Protein 7PTZ (pdb70)

Solvent-accessible surface area: 9407 Å² total; per-residue (Å²): 62,3,28,3,38,1,0,11,17,86,36,93,32,66,28,60,0,74,81,76,10,2,7,10,14,106,68,23,81,33,8,34,60,18,110,10,109,47,1,3,0,9,76,61,45,75,118,5,108,124,42,6,78,4,62,23,42,20,48,0,0,1,1,2,12,42,103,89,56,44,44,82,2,1,36,73,55,15,55,0,2,0,4,0,0,0,0,53,24,109,29,60,0,101,46,93,27,1,8,6,4,23,51,22,18,56,23,96,145,78,81,28,15,0,0,35,72,0,46,111,5,74,0,1,0,2,1,41,0,0,52,0,46,74,29,83,14,0,0,0,0,1,0,4,0,1,23,50,0,52,26,16,70,76,141,56,80,135,66,0,5,11,0,3,3,6,0,1,14,0,28,1,82,72,21,111,52,70,35,89,39,60,86,20,33,44,4,39,41,26,5,66,57,103,18,70,8,5,85,23,39,35,144,110,48,80,24,88,67,20,94,18,4,67,29,98,65,35,117,7,21,76,32,38,48,26,45,74,54,15,56,12,83,157,146

Radius of gyration: 16.4 Å; Cα contacts (8 Å, |Δi|>4): 660; chains: 1; bounding box: 47×43×40 Å

Structure (mmCIF, N/CA/C/O backbone):
data_7PTZ
#
_entry.id   7PTZ
#
_cell.length_a   48.659
_cell.length_b   48.659
_cell.length_c   109.593
_cell.angle_alpha   90.000
_cell.angle_beta   90.000
_cell.angle_gamma   90.000
#
_symmetry.space_group_name_H-M   'P 41'
#
loop_
_entity.id
_entity.type
_entity.pdbx_description
1 polymer 'Auxiliary activity 9'
2 non-polymer 'COPPER (II) ION'
3 non-polymer 'CHLORIDE ION'
4 water water
#
loop_
_atom_site.group_PDB
_atom_site.id
_atom_site.type_symbol
_atom_site.label_atom_id
_atom_site.label_alt_id
_atom_site.label_comp_id
_atom_site.label_asym_id
_atom_site.label_entity_id
_atom_site.label_seq_id
_atom_site.pdbx_PDB_ins_code
_atom_site.Cartn_x
_atom_site.Cartn_y
_atom_site.Cartn_z
_atom_site.occupancy
_atom_site.B_iso_or_equiv
_atom_site.auth_seq_id
_atom_site.auth_comp_id
_atom_site.auth_asym_id
_atom_site.auth_atom_id
_atom_site.pdbx_PDB_model_num
ATOM 1 N N . HIS A 1 1 ? 19.718 -7.825 1.133 1.000 15.445 1 HIS AAA N 1
ATOM 2 C CA . HIS A 1 1 ? 19.346 -7.248 2.415 1.000 14.373 1 HIS AAA CA 1
ATOM 3 C C . HIS A 1 1 ? 18.219 -6.256 2.196 1.000 14.779 1 HIS AAA C 1
ATOM 4 O O . HIS A 1 1 ? 18.461 -5.173 1.650 1.000 16.416 1 HIS AAA O 1
ATOM 11 N N . THR A 1 2 ? 16.999 -6.598 2.588 1.000 13.577 2 THR AAA N 1
ATOM 12 C CA . THR A 1 2 ? 15.819 -5.786 2.269 1.000 13.919 2 THR AAA CA 1
ATOM 13 C C . THR A 1 2 ? 14.720 -6.162 3.290 1.000 12.966 2 THR AAA C 1
ATOM 14 O O . THR A 1 2 ? 14.767 -7.261 3.853 1.000 14.083 2 THR AAA O 1
ATOM 18 N N . LEU A 1 3 ? 13.779 -5.258 3.440 1.000 12.777 3 LEU AAA N 1
ATOM 19 C CA . LEU A 1 3 ? 12.678 -5.300 4.403 1.000 13.014 3 LEU AAA CA 1
ATOM 20 C C . LEU A 1 3 ? 11.449 -4.686 3.822 1.000 13.106 3 LEU AAA C 1
ATOM 21 O O . LEU A 1 3 ? 11.560 -3.854 2.919 1.000 13.612 3 LEU AAA O 1
ATOM 26 N N . VAL A 1 4 ? 10.264 -5.021 4.354 1.000 13.180 4 VAL AAA N 1
ATOM 27 C CA . VAL A 1 4 ? 9.047 -4.344 3.971 1.000 13.394 4 VAL AAA CA 1
ATOM 28 C C . VAL A 1 4 ? 8.798 -3.129 4.838 1.000 12.987 4 VAL AAA C 1
ATOM 29 O O . VAL A 1 4 ? 8.797 -3.193 6.078 1.000 14.267 4 VAL AAA O 1
ATOM 33 N N A TRP A 1 5 ? 8.615 -1.982 4.209 0.500 12.772 5 TRP AAA N 1
ATOM 34 N N B TRP A 1 5 ? 8.564 -2.011 4.195 0.500 13.220 5 TRP AAA N 1
ATOM 35 C CA A TRP A 1 5 ? 8.207 -0.710 4.842 0.500 13.115 5 TRP AAA CA 1
ATOM 36 C CA B TRP A 1 5 ? 8.256 -0.742 4.862 0.500 13.811 5 TRP AAA CA 1
ATOM 37 C C A TRP A 1 5 ? 6.746 -0.728 5.262 0.500 13.136 5 TRP AAA C 1
ATOM 38 C C B TRP A 1 5 ? 6.779 -0.609 5.194 0.500 13.152 5 TRP AAA C 1
ATOM 39 O O A TRP A 1 5 ? 6.353 -0.385 6.421 0.500 13.008 5 TRP AAA O 1
ATOM 40 O O B TRP A 1 5 ? 6.444 -0.052 6.240 0.500 13.713 5 TRP AAA O 1
ATOM 61 N N . GLY A 1 6 ? 5.902 -1.042 4.302 1.000 13.583 6 GLY AAA N 1
ATOM 62 C CA . GLY A 1 6 ? 4.473 -0.970 4.478 1.000 13.720 6 GLY AAA CA 1
ATOM 63 C C . GLY A 1 6 ? 3.787 -1.478 3.229 1.000 12.669 6 GLY AAA C 1
ATOM 64 O O . GLY A 1 6 ? 4.441 -2.045 2.340 1.000 13.656 6 GLY AAA O 1
ATOM 65 N N . VAL A 1 7 ? 2.487 -1.305 3.183 1.000 13.123 7 VAL AAA N 1
ATOM 66 C CA . VAL A 1 7 ? 1.673 -1.705 2.027 1.000 13.061 7 VAL AAA CA 1
ATOM 67 C C . VAL A 1 7 ? 0.805 -0.558 1.569 1.000 13.738 7 VAL AAA C 1
ATOM 68 O O . VAL A 1 7 ? 0.579 0.419 2.277 1.000 14.465 7 VAL AAA O 1
ATOM 72 N N . TRP A 1 8 ? 0.330 -0.714 0.337 1.000 13.670 8 TRP AAA N 1
ATOM 73 C CA . TRP A 1 8 ? -0.672 0.120 -0.310 1.000 13.766 8 TRP AAA CA 1
ATOM 74 C C . TRP A 1 8 ? -1.880 -0.735 -0.611 1.000 13.516 8 TRP AAA C 1
ATOM 75 O O . TRP A 1 8 ? -1.769 -1.928 -0.921 1.000 14.157 8 TRP AAA O 1
ATOM 86 N N . VAL A 1 9 ? -3.074 -0.139 -0.555 1.000 13.872 9 VAL AAA N 1
ATOM 87 C CA . VAL A 1 9 ? -4.335 -0.803 -0.880 1.000 14.218 9 VAL AAA CA 1
ATOM 88 C C . VAL A 1 9 ? -4.997 0.043 -1.951 1.000 14.957 9 VAL AAA C 1
ATOM 89 O O . VAL A 1 9 ? -5.295 1.226 -1.715 1.000 15.545 9 VAL AAA O 1
ATOM 93 N N . ASN A 1 10 ? -5.190 -0.536 -3.158 1.000 14.865 10 ASN AAA N 1
ATOM 94 C CA . ASN A 1 10 ? -5.741 0.233 -4.310 1.000 15.271 10 ASN AAA CA 1
ATOM 95 C C . ASN A 1 10 ? -4.996 1.548 -4.478 1.000 15.449 10 ASN AAA C 1
ATOM 96 O O . ASN A 1 10 ? -5.658 2.608 -4.713 1.000 18.007 10 ASN AAA O 1
ATOM 101 N N . GLY A 1 11 ? -3.699 1.528 -4.406 1.000 15.819 11 GLY AAA N 1
ATOM 102 C CA . GLY A 1 11 ? -2.927 2.727 -4.674 1.000 16.971 11 GLY AAA CA 1
ATOM 103 C C . GLY A 1 11 ? -2.936 3.744 -3.546 1.000 17.204 11 GLY AAA C 1
ATOM 104 O O . GLY A 1 11 ? -2.401 4.849 -3.777 1.000 18.853 11 GLY AAA O 1
ATOM 105 N N . VAL A 1 12 ? -3.445 3.378 -2.364 1.000 16.625 12 VAL AAA N 1
ATOM 106 C CA . VAL A 1 12 ? -3.468 4.295 -1.205 1.000 17.743 12 VAL AAA CA 1
ATOM 107 C C . VAL A 1 12 ? -2.475 3.755 -0.193 1.000 16.371 12 VAL AAA C 1
ATOM 108 O O . VAL A 1 12 ? -2.636 2.622 0.312 1.000 16.005 12 VAL AAA O 1
ATOM 112 N N . ASP A 1 13 ? -1.476 4.546 0.109 1.000 17.009 13 ASP AAA N 1
ATOM 113 C CA . ASP A 1 13 ? -0.419 4.176 1.075 1.000 17.199 13 ASP AAA CA 1
ATOM 114 C C . ASP A 1 13 ? -1.030 3.973 2.445 1.000 16.796 13 ASP AAA C 1
ATOM 115 O O . ASP A 1 13 ? -1.690 4.891 2.924 1.000 19.113 13 ASP AAA O 1
ATOM 120 N N . GLN A 1 14 ? -0.752 2.848 3.082 1.000 15.690 14 GLN AAA N 1
ATOM 121 C CA . GLN A 1 14 ? -1.255 2.599 4.428 1.000 16.259 14 GLN AAA CA 1
ATOM 122 C C . GLN A 1 14 ? -0.282 3.120 5.479 1.000 17.423 14 GLN AAA C 1
ATOM 123 O O . GLN A 1 14 ? -0.592 3.030 6.685 1.000 19.241 14 GLN AAA O 1
ATOM 129 N N . GLY A 1 15 ? 0.837 3.646 5.061 1.000 17.590 15 GLY AAA N 1
ATOM 130 C CA . GLY A 1 15 ? 1.789 4.235 5.980 1.000 18.741 15 GLY AAA CA 1
ATOM 131 C C . GLY A 1 15 ? 2.782 3.214 6.506 1.000 16.956 15 GLY AAA C 1
ATOM 132 O O . GLY A 1 15 ? 2.663 2.029 6.330 1.000 16.501 15 GLY AAA O 1
ATOM 133 N N . ASP A 1 16 ? 3.782 3.700 7.220 1.000 18.098 16 ASP AAA N 1
ATOM 134 C CA . ASP A 1 16 ? 4.832 2.843 7.803 1.000 16.345 16 ASP AAA CA 1
ATOM 135 C C . ASP A 1 16 ? 4.179 1.728 8.606 1.000 15.301 16 ASP AAA C 1
ATOM 136 O O . ASP A 1 16 ? 3.410 2.016 9.545 1.000 17.189 16 ASP AAA O 1
ATOM 141 N N . GLY A 1 17 ? 4.447 0.499 8.265 1.000 14.165 17 GLY AAA N 1
ATOM 142 C CA . GLY A 1 17 ? 3.892 -0.639 8.966 1.000 14.455 17 GLY AAA CA 1
ATOM 143 C C . GLY A 1 17 ? 4.862 -1.370 9.847 1.000 13.446 17 GLY AAA C 1
ATOM 144 O O . GLY A 1 17 ? 4.463 -2.376 10.427 1.000 13.460 17 GLY AAA O 1
ATOM 145 N N . ARG A 1 18 ? 6.081 -0.898 9.925 1.000 13.834 18 ARG AAA N 1
ATOM 146 C CA . ARG A 1 18 ? 7.153 -1.666 10.585 1.000 13.031 18 ARG AAA CA 1
ATOM 147 C C . ARG A 1 18 ? 6.829 -1.830 12.069 1.000 13.487 18 ARG AAA C 1
ATOM 148 O O . ARG A 1 18 ? 6.652 -0.843 12.789 1.000 14.586 18 ARG AAA O 1
ATOM 156 N N . ASN A 1 19 ? 6.731 -3.065 12.519 1.000 13.440 19 ASN AAA N 1
ATOM 157 C CA . ASN A 1 19 ? 6.363 -3.392 13.917 1.000 13.457 19 ASN AAA CA 1
ATOM 158 C C . ASN A 1 19 ? 4.958 -2.987 14.253 1.000 13.891 19 ASN AAA C 1
ATOM 159 O O . ASN A 1 19 ? 4.599 -3.015 15.449 1.000 15.337 19 ASN AAA O 1
ATOM 164 N N . ILE A 1 20 ? 4.156 -2.602 13.293 1.000 14.031 20 ILE AAA N 1
ATOM 165 C CA . ILE A 1 20 ? 2.782 -2.114 13.464 1.000 13.866 20 ILE AAA CA 1
ATOM 166 C C . ILE A 1 20 ? 1.813 -3.135 12.851 1.000 14.829 20 ILE AAA C 1
ATOM 167 O O . ILE A 1 20 ? 1.040 -3.772 13.591 1.000 14.655 20 ILE AAA O 1
ATOM 172 N N . TYR A 1 21 ? 1.877 -3.311 11.522 1.000 13.675 21 TYR AAA N 1
ATOM 173 C CA . TYR A 1 21 ? 1.113 -4.364 10.820 1.000 13.269 21 TYR AAA CA 1
ATOM 174 C C . TYR A 1 21 ? 2.001 -5.357 10.095 1.000 12.897 21 TYR AAA C 1
ATOM 175 O O . TYR A 1 21 ? 1.499 -6.323 9.549 1.000 14.378 21 TYR AAA O 1
ATOM 184 N N . ILE A 1 22 ? 3.307 -5.100 10.063 1.000 13.024 22 ILE AAA N 1
ATOM 185 C CA . ILE A 1 22 ? 4.306 -6.017 9.537 1.000 12.824 22 ILE AAA CA 1
ATOM 186 C C . ILE A 1 22 ? 5.008 -6.656 10.728 1.000 12.668 22 ILE AAA C 1
ATOM 187 O O . ILE A 1 22 ? 5.412 -5.919 11.674 1.000 13.638 22 ILE AAA O 1
ATOM 192 N N . ARG A 1 23 ? 5.178 -7.951 10.728 1.000 12.882 23 ARG AAA N 1
ATOM 193 C CA . ARG A 1 23 ? 5.890 -8.683 11.800 1.000 13.101 23 ARG AAA CA 1
ATOM 194 C C . ARG A 1 23 ? 7.398 -8.521 11.578 1.000 12.823 23 ARG AAA C 1
ATOM 195 O O . ARG A 1 23 ? 8.110 -9.494 11.269 1.000 13.496 23 ARG AAA O 1
ATOM 203 N N . SER A 1 24 ? 7.862 -7.286 11.665 1.000 12.968 24 SER AAA N 1
ATOM 204 C CA . SER A 1 24 ? 9.217 -6.958 11.181 1.000 12.734 24 SER AAA CA 1
ATOM 205 C C . SER A 1 24 ? 10.260 -7.666 11.987 1.000 12.894 24 SER AAA C 1
ATOM 206 O O . SER A 1 24 ? 10.185 -7.718 13.224 1.000 14.170 24 SER AAA O 1
ATOM 209 N N . PRO A 1 25 ? 11.329 -8.161 11.343 1.000 13.132 25 PRO AAA N 1
ATOM 210 C CA . PRO A 1 25 ? 12.482 -8.669 12.059 1.000 13.763 25 PRO AAA CA 1
ATOM 211 C C . PRO A 1 25 ? 13.325 -7.513 12.552 1.000 14.148 25 PRO AAA C 1
ATOM 212 O O . PRO A 1 25 ? 13.083 -6.365 12.222 1.000 15.401 25 PRO AAA O 1
ATOM 216 N N . PRO A 1 26 ? 14.397 -7.772 13.328 1.000 15.243 26 PRO AAA N 1
ATOM 217 C CA . PRO A 1 26 ? 15.224 -6.682 13.836 1.000 15.814 26 PRO AAA CA 1
ATOM 218 C C . PRO A 1 26 ? 16.111 -5.981 12.830 1.000 16.106 26 PRO AAA C 1
ATOM 219 O O . PRO A 1 26 ? 16.495 -4.849 13.025 1.000 17.524 26 PRO AAA O 1
ATOM 223 N N . ASN A 1 27 ? 16.412 -6.670 11.735 1.000 15.329 27 ASN AAA N 1
ATOM 224 C CA . ASN A 1 27 ? 17.275 -6.125 10.702 1.000 15.210 27 ASN AAA CA 1
ATOM 225 C C . ASN A 1 27 ? 17.012 -6.877 9.392 1.000 13.745 27 ASN AAA C 1
ATOM 226 O O . ASN A 1 27 ? 16.165 -7.755 9.328 1.000 13.712 27 ASN AAA O 1
ATOM 231 N N . ASN A 1 28 ? 17.707 -6.418 8.367 1.000 14.050 28 ASN AAA N 1
ATOM 232 C CA . ASN A 1 28 ? 17.526 -6.879 6.985 1.000 13.561 28 ASN AAA CA 1
ATOM 233 C C . ASN A 1 28 ? 18.333 -8.090 6.628 1.000 13.837 28 ASN AAA C 1
ATOM 234 O O . ASN A 1 28 ? 18.358 -8.456 5.419 1.000 14.511 28 ASN AAA O 1
ATOM 239 N N . ASN A 1 29 ? 18.897 -8.826 7.572 1.000 13.894 29 ASN AAA N 1
ATOM 240 C CA . ASN A 1 29 ? 19.685 -10.003 7.254 1.000 13.845 29 ASN AAA CA 1
ATOM 241 C C . ASN A 1 29 ? 18.784 -11.116 6.755 1.000 13.695 29 ASN AAA C 1
ATOM 242 O O . ASN A 1 29 ? 17.641 -11.282 7.184 1.000 13.831 29 ASN AAA O 1
ATOM 247 N N . PRO A 1 30 ? 19.296 -11.975 5.850 1.000 14.116 30 PRO AAA N 1
ATOM 248 C CA . PRO A 1 30 ? 18.506 -13.082 5.346 1.000 13.868 30 PRO AAA CA 1
ATOM 249 C C . PRO A 1 30 ? 18.316 -14.207 6.340 1.000 13.769 30 PRO AAA C 1
ATOM 250 O O . PRO A 1 30 ? 19.167 -14.416 7.215 1.000 14.480 30 PRO AAA O 1
ATOM 254 N N . VAL A 1 31 ? 17.274 -14.988 6.104 1.000 12.924 31 VAL AAA N 1
ATOM 255 C CA . VAL A 1 31 ? 17.172 -16.345 6.610 1.000 13.160 31 VAL AAA CA 1
ATOM 256 C C . VAL A 1 31 ? 17.806 -17.263 5.602 1.000 12.897 31 VAL AAA C 1
ATOM 257 O O . VAL A 1 31 ? 17.590 -17.059 4.387 1.000 13.567 31 VAL AAA O 1
ATOM 261 N N . LYS A 1 32 ? 18.573 -18.248 6.033 1.000 12.980 32 LYS AAA N 1
ATOM 262 C CA . LYS A 1 32 ? 19.210 -19.191 5.107 1.000 13.252 32 LYS AAA CA 1
ATOM 263 C C . LYS A 1 32 ? 18.972 -20.658 5.445 1.000 13.078 32 LYS AAA C 1
ATOM 264 O O . LYS A 1 32 ? 19.020 -21.531 4.586 1.000 13.752 32 LYS AAA O 1
ATOM 270 N N . ASN A 1 33 ? 18.718 -20.971 6.731 1.000 13.204 33 ASN AAA N 1
ATOM 271 C CA . ASN A 1 33 ? 18.568 -22.360 7.165 1.000 13.138 33 ASN AAA CA 1
ATOM 272 C C . ASN A 1 33 ? 17.178 -22.858 6.817 1.000 12.866 33 ASN AAA C 1
ATOM 273 O O . ASN A 1 33 ? 16.200 -22.428 7.413 1.000 14.014 33 ASN AAA O 1
ATOM 278 N N . LEU A 1 34 ? 17.086 -23.786 5.877 1.000 13.154 34 LEU AAA N 1
ATOM 279 C CA . LEU A 1 34 ? 15.780 -24.193 5.328 1.000 13.871 34 LEU AAA CA 1
ATOM 280 C C . LEU A 1 34 ? 14.909 -24.878 6.386 1.000 14.414 34 LEU AAA C 1
ATOM 281 O O . LEU A 1 34 ? 13.700 -24.863 6.244 1.000 14.771 34 LEU AAA O 1
ATOM 286 N N . THR A 1 35 ? 15.494 -25.478 7.421 1.000 14.280 35 THR AAA N 1
ATOM 287 C CA . THR A 1 35 ? 14.696 -26.140 8.478 1.000 15.264 35 THR AAA CA 1
ATOM 288 C C . THR A 1 35 ? 14.396 -25.184 9.596 1.000 16.351 35 THR AAA C 1
ATOM 289 O O . THR A 1 35 ? 13.848 -25.629 10.652 1.000 19.019 35 THR AAA O 1
ATOM 293 N N . SER A 1 36 ? 14.741 -23.944 9.528 1.000 15.162 36 SER AAA N 1
ATOM 294 C CA . SER A 1 36 ? 14.581 -23.024 10.655 1.000 15.232 36 SER AAA CA 1
ATOM 295 C C . SER A 1 36 ? 13.131 -22.662 10.885 1.000 15.751 36 SER AAA C 1
ATOM 296 O O . SER A 1 36 ? 12.401 -22.344 9.925 1.000 15.354 36 SER AAA O 1
ATOM 299 N N . PRO A 1 37 ? 12.678 -22.575 12.149 1.000 15.842 37 PRO AAA N 1
ATOM 300 C CA . PRO A 1 37 ? 11.420 -21.892 12.438 1.000 15.351 37 PRO AAA CA 1
ATOM 301 C C . PRO A 1 37 ? 11.366 -20.478 11.811 1.000 14.662 37 PRO AAA C 1
ATOM 302 O O . PRO A 1 37 ? 10.264 -19.990 11.523 1.000 15.497 37 PRO AAA O 1
ATOM 306 N N . ASP A 1 38 ? 12.524 -19.857 11.612 1.000 14.568 38 ASP AAA N 1
ATOM 307 C CA . ASP A 1 38 ? 12.555 -18.506 11.030 1.000 14.230 38 ASP AAA CA 1
ATOM 308 C C . ASP A 1 38 ? 12.078 -18.470 9.557 1.000 13.327 38 ASP AAA C 1
ATOM 309 O O . ASP A 1 38 ? 11.819 -17.362 9.073 1.000 14.087 38 ASP AAA O 1
ATOM 314 N N . MET A 1 39 ? 11.968 -19.622 8.915 1.000 13.102 39 MET AAA N 1
ATOM 315 C CA . MET A 1 39 ? 11.410 -19.624 7.556 1.000 13.029 39 MET AAA CA 1
ATOM 316 C C . MET A 1 39 ? 9.973 -19.236 7.535 1.000 13.012 39 MET AAA C 1
ATOM 317 O O . MET A 1 39 ? 9.458 -18.874 6.450 1.000 14.093 39 MET AAA O 1
ATOM 322 N N . THR A 1 40 ? 9.235 -19.332 8.635 1.000 13.552 40 THR AAA N 1
ATOM 323 C CA . THR A 1 40 ? 7.794 -19.002 8.610 1.000 13.524 40 THR AAA CA 1
ATOM 324 C C . THR A 1 40 ? 7.579 -17.545 8.294 1.000 13.159 40 THR AAA C 1
ATOM 325 O O . THR A 1 40 ? 6.977 -17.170 7.267 1.000 14.027 40 THR AAA O 1
ATOM 329 N N . CYS A 1 41 ? 8.007 -16.675 9.191 1.000 13.360 41 CYS AAA N 1
ATOM 330 C CA . CYS A 1 41 ? 7.797 -15.257 9.126 1.000 13.375 41 CYS AAA CA 1
ATOM 331 C C . CYS A 1 41 ? 9.036 -14.482 9.569 1.000 13.314 41 CYS AAA C 1
ATOM 332 O O . CYS A 1 41 ? 8.908 -13.348 10.068 1.000 14.129 41 CYS AAA O 1
ATOM 335 N N . ASN A 1 42 ? 10.218 -15.037 9.351 1.000 13.265 42 ASN AAA N 1
ATOM 336 C CA . ASN A 1 42 ? 11.480 -14.374 9.743 1.000 13.743 42 ASN AAA CA 1
ATOM 337 C C . ASN A 1 42 ? 11.667 -14.501 11.253 1.000 14.147 42 ASN AAA C 1
ATOM 338 O O . ASN A 1 42 ? 10.961 -15.247 11.941 1.000 14.787 42 ASN AAA O 1
ATOM 343 N N . VAL A 1 43 ? 12.665 -13.867 11.768 1.000 14.116 43 VAL AAA N 1
ATOM 344 C CA . VAL A 1 43 ? 13.210 -14.202 13.110 1.000 15.182 43 VAL AAA CA 1
ATOM 345 C C . VAL A 1 43 ? 12.366 -13.670 14.256 1.000 15.246 43 VAL AAA C 1
ATOM 346 O O . VAL A 1 43 ? 12.635 -14.121 15.390 1.000 16.707 43 VAL AAA O 1
ATOM 350 N N . ASP A 1 44 ? 11.430 -12.790 14.055 1.000 14.751 44 ASP AAA N 1
ATOM 351 C CA . ASP A 1 44 ? 10.594 -12.274 15.155 1.000 14.764 44 ASP AAA CA 1
ATOM 352 C C . ASP A 1 44 ? 9.107 -12.372 14.778 1.000 14.144 44 ASP AAA C 1
ATOM 353 O O . ASP A 1 44 ? 8.406 -11.378 14.597 1.000 15.187 44 ASP AAA O 1
ATOM 358 N N . ASN A 1 45 ? 8.675 -13.627 14.687 1.000 15.390 45 ASN AAA N 1
ATOM 359 C CA . ASN A 1 45 ? 7.258 -13.899 14.375 1.000 15.202 45 ASN AAA CA 1
ATOM 360 C C . ASN A 1 45 ? 6.430 -13.745 15.635 1.000 15.637 45 ASN AAA C 1
ATOM 361 O O . ASN A 1 45 ? 6.534 -14.560 16.577 1.000 18.900 45 ASN AAA O 1
ATOM 366 N N . ARG A 1 46 ? 5.611 -12.721 15.709 1.000 15.569 46 ARG AAA N 1
ATOM 367 C CA . ARG A 1 46 ? 4.683 -12.465 16.848 1.000 15.229 46 ARG AAA CA 1
ATOM 368 C C . ARG A 1 46 ? 3.579 -11.612 16.334 1.000 15.109 46 ARG AAA C 1
ATOM 369 O O . ARG A 1 46 ? 3.731 -10.916 15.313 1.000 15.702 46 ARG AAA O 1
ATOM 377 N N . VAL A 1 47 ? 2.444 -11.599 17.033 1.000 14.957 47 VAL AAA N 1
ATOM 378 C CA . VAL A 1 47 ? 1.334 -10.710 16.696 1.000 14.496 47 VAL AAA CA 1
ATOM 379 C C . VAL A 1 47 ? 1.738 -9.286 16.903 1.000 14.382 47 VAL AAA C 1
ATOM 380 O O . VAL A 1 47 ? 2.225 -8.905 18.005 1.000 16.355 47 VAL AAA O 1
ATOM 384 N N . VAL A 1 48 ? 1.559 -8.443 15.916 1.000 14.246 48 VAL AAA N 1
ATOM 385 C CA . VAL A 1 48 ? 1.753 -6.979 16.012 1.000 14.184 48 VAL AAA CA 1
ATOM 386 C C . VAL A 1 48 ? 0.411 -6.307 16.134 1.000 14.365 48 VAL AAA C 1
ATOM 387 O O . VAL A 1 48 ? -0.628 -6.909 15.899 1.000 15.019 48 VAL AAA O 1
ATOM 391 N N . PRO A 1 49 ? 0.377 -5.030 16.565 1.000 15.190 49 PRO AAA N 1
ATOM 392 C CA . PRO A 1 49 ? -0.908 -4.476 17.001 1.000 16.004 49 PRO AAA CA 1
ATOM 393 C C . PRO A 1 49 ? -1.979 -4.213 15.967 1.000 16.739 49 PRO AAA C 1
ATOM 394 O O . PRO A 1 49 ? -3.133 -4.069 16.359 1.000 20.041 49 PRO AAA O 1
ATOM 398 N N . LYS A 1 50 ? -1.611 -4.064 14.696 1.000 15.942 50 LYS AAA N 1
ATOM 399 C CA . LYS A 1 50 ? -2.582 -3.676 13.659 1.000 16.119 50 LYS AAA CA 1
ATOM 400 C C . LYS A 1 50 ? -2.628 -4.693 12.532 1.000 14.976 50 LYS AAA C 1
ATOM 401 O O . LYS A 1 50 ? -1.673 -5.403 12.286 1.000 15.385 50 LYS AAA O 1
ATOM 407 N N A SER A 1 51 ? -3.832 -4.951 11.941 0.500 13.989 51 SER AAA N 1
ATOM 408 N N B SER A 1 51 ? -3.667 -4.435 11.773 0.500 15.001 51 SER AAA N 1
ATOM 409 C CA A SER A 1 51 ? -4.077 -5.725 10.689 0.500 14.966 51 SER AAA CA 1
ATOM 410 C CA B SER A 1 51 ? -3.889 -5.221 10.583 0.500 15.668 51 SER AAA CA 1
ATOM 411 C C A SER A 1 51 ? -4.753 -4.831 9.61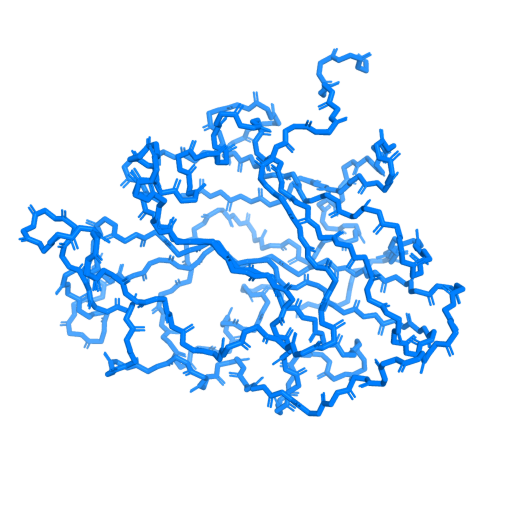3 0.500 15.102 51 SER AAA C 1
ATOM 412 C C B SER A 1 51 ? -4.370 -4.239 9.586 0.500 17.255 51 SER AAA C 1
ATOM 413 O O A SER A 1 51 ? -5.746 -4.215 9.960 0.500 15.494 51 SER AAA O 1
ATOM 414 O O B SER A 1 51 ? -5.054 -3.257 9.915 0.500 22.002 51 SER AAA O 1
ATOM 419 N N . VAL A 1 52 ? -4.163 -4.646 8.393 1.000 15.824 52 VAL AAA N 1
ATOM 420 C CA . VAL A 1 52 ? -4.628 -3.748 7.330 1.000 15.223 52 VAL AAA CA 1
ATOM 421 C C . VAL A 1 52 ? -5.936 -4.246 6.735 1.000 14.775 52 VAL AAA C 1
ATOM 422 O O . VAL A 1 52 ? -5.986 -5.399 6.273 1.000 15.147 52 VAL AAA O 1
ATOM 426 N N . PRO A 1 53 ? -7.011 -3.443 6.741 1.000 16.047 53 PRO AAA N 1
ATOM 427 C CA . PRO A 1 53 ? -8.268 -3.899 6.149 1.000 16.002 53 PRO AAA CA 1
ATOM 428 C C . PRO A 1 53 ? -8.229 -3.827 4.626 1.000 16.027 53 PRO AAA C 1
ATOM 429 O O . PRO A 1 53 ? -7.839 -2.831 4.047 1.000 17.461 53 PRO AAA O 1
ATOM 433 N N . VAL A 1 54 ? -8.700 -4.899 4.029 1.000 15.475 54 VAL AAA N 1
ATOM 434 C CA . VAL A 1 54 ? -8.873 -4.982 2.572 1.000 15.801 54 VAL AAA CA 1
ATOM 435 C C . VAL A 1 54 ? -10.137 -5.731 2.251 1.000 16.560 54 VAL AAA C 1
ATOM 436 O O . VAL A 1 54 ? -10.713 -6.381 3.136 1.000 16.759 54 VAL AAA O 1
ATOM 440 N N . ASN A 1 55 ? -10.561 -5.634 1.022 1.000 15.738 55 ASN AAA N 1
ATOM 441 C CA . ASN A 1 55 ? -11.658 -6.437 0.477 1.000 16.636 55 ASN AAA CA 1
ATOM 442 C C . ASN A 1 55 ? -11.108 -7.347 -0.612 1.000 16.051 55 ASN AAA C 1
ATOM 443 O O . ASN A 1 55 ? -10.113 -7.007 -1.285 1.000 15.836 55 ASN AAA O 1
ATOM 448 N N . ALA A 1 56 ? -11.749 -8.488 -0.850 1.000 16.737 56 ALA AAA N 1
ATOM 449 C CA . ALA A 1 56 ? -11.386 -9.328 -1.994 1.000 16.181 56 ALA AAA CA 1
ATOM 450 C C . ALA A 1 56 ? -11.429 -8.473 -3.252 1.000 16.467 56 ALA AAA C 1
ATOM 451 O O . ALA A 1 56 ? -12.328 -7.607 -3.425 1.000 17.289 56 ALA AAA O 1
ATOM 453 N N . GLY A 1 57 ? -10.495 -8.695 -4.163 1.000 15.741 57 GLY AAA N 1
ATOM 454 C CA . GLY A 1 57 ? -10.389 -7.905 -5.398 1.000 16.184 57 GLY AAA CA 1
ATOM 455 C C . GLY A 1 57 ? -9.570 -6.670 -5.244 1.000 15.461 57 GLY AAA C 1
ATOM 456 O O . GLY A 1 57 ? -9.238 -6.073 -6.276 1.000 17.791 57 GLY AAA O 1
ATOM 457 N N . ASP A 1 58 ? -9.213 -6.227 -4.056 1.000 15.430 58 ASP AAA N 1
ATOM 458 C CA . ASP A 1 58 ? -8.325 -5.068 -3.931 1.000 14.768 58 ASP AAA CA 1
ATOM 459 C C . ASP A 1 58 ? -6.933 -5.438 -4.450 1.000 14.129 58 ASP AAA C 1
ATOM 460 O O . ASP A 1 58 ? -6.490 -6.583 -4.382 1.000 15.017 58 ASP AAA O 1
ATOM 465 N N . THR A 1 59 ? -6.220 -4.431 -4.916 1.000 14.129 59 THR AAA N 1
ATOM 466 C CA . THR A 1 59 ? -4.795 -4.573 -5.199 1.000 13.367 59 THR AAA CA 1
ATOM 467 C C . THR A 1 59 ? -4.008 -4.281 -3.920 1.000 12.890 59 THR AAA C 1
ATOM 4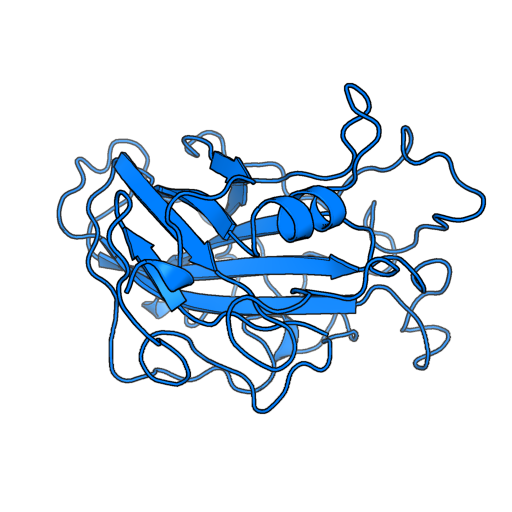68 O O . THR A 1 59 ? -4.086 -3.145 -3.425 1.000 13.973 59 THR AAA O 1
ATOM 472 N N . LEU A 1 60 ? -3.280 -5.254 -3.422 1.000 12.828 60 LEU AAA N 1
ATOM 473 C CA . LEU A 1 60 ? -2.458 -5.093 -2.226 1.000 12.474 60 LEU AAA CA 1
ATOM 474 C C . LEU A 1 60 ? -1.009 -5.055 -2.667 1.000 12.671 60 LEU AAA C 1
ATOM 475 O O . LEU A 1 60 ? -0.531 -6.003 -3.296 1.000 13.276 60 LEU AAA O 1
ATOM 480 N N . THR A 1 61 ? -0.311 -3.959 -2.368 1.000 12.781 61 THR AAA N 1
ATOM 481 C CA . THR A 1 61 ? 1.054 -3.735 -2.818 1.000 13.147 61 THR AAA CA 1
ATOM 482 C C . THR A 1 61 ? 1.985 -3.738 -1.630 1.000 12.857 61 THR AAA C 1
ATOM 483 O O . THR A 1 61 ? 1.793 -2.936 -0.690 1.000 14.464 61 THR AAA O 1
ATOM 487 N N . PHE A 1 62 ? 2.990 -4.582 -1.655 1.000 12.351 62 PHE AAA N 1
ATOM 488 C CA . PHE A 1 62 ? 4.080 -4.570 -0.667 1.000 12.413 62 PHE AAA CA 1
ATOM 489 C C . PHE A 1 62 ? 5.149 -3.632 -1.131 1.000 12.844 62 PHE AAA C 1
ATOM 490 O O . PHE A 1 62 ? 5.452 -3.577 -2.338 1.000 14.437 62 PHE AAA O 1
ATOM 498 N N . GLU A 1 63 ? 5.745 -2.872 -0.236 1.000 12.808 63 GLU AAA N 1
ATOM 499 C CA . GLU A 1 63 ? 6.820 -1.935 -0.549 1.000 12.928 63 GLU AAA CA 1
ATOM 500 C C . GLU A 1 63 ? 8.053 -2.271 0.248 1.000 13.214 63 GLU AAA C 1
ATOM 501 O O . GLU A 1 63 ? 8.013 -2.126 1.500 1.000 14.465 63 GLU AAA O 1
ATOM 507 N N . TRP A 1 64 ? 9.106 -2.659 -0.425 1.000 12.998 64 TRP AAA N 1
ATOM 508 C CA . TRP A 1 64 ? 10.392 -3.025 0.190 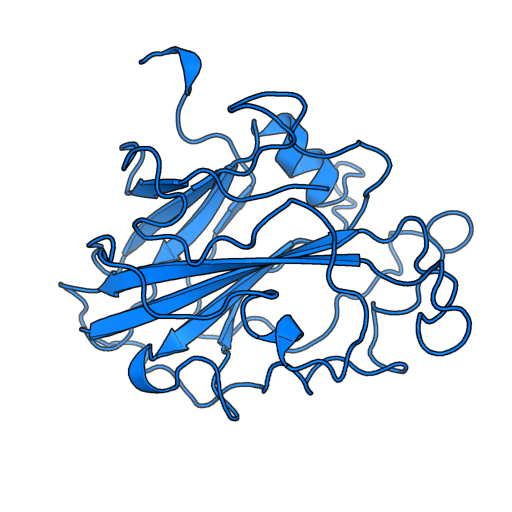1.000 12.961 64 TRP AAA CA 1
ATOM 509 C C . TRP A 1 64 ? 11.368 -1.847 0.185 1.000 13.302 64 TRP AAA C 1
ATOM 510 O O . TRP A 1 64 ? 11.215 -0.926 -0.603 1.000 14.569 64 TRP AAA O 1
ATOM 521 N N . TYR A 1 65 ? 12.374 -1.947 1.018 1.000 13.247 65 TYR AAA N 1
ATOM 522 C CA . TYR A 1 65 ? 13.459 -0.934 1.137 1.000 14.533 65 TYR AAA CA 1
ATOM 523 C C . TYR A 1 65 ? 14.696 -1.634 1.681 1.000 14.448 65 TYR AAA C 1
ATOM 524 O O . TYR A 1 65 ? 14.616 -2.710 2.271 1.000 14.911 65 TYR AAA O 1
ATOM 533 N N A HIS A 1 66 ? 15.846 -0.970 1.512 0.500 15.106 66 HIS AAA N 1
ATOM 534 N N B HIS A 1 66 ? 15.829 -0.953 1.621 0.500 16.401 66 HIS AAA N 1
ATOM 535 C CA A HIS A 1 66 ? 17.149 -1.486 1.957 0.500 14.993 66 HIS AAA CA 1
ATOM 536 C CA B HIS A 1 66 ? 17.064 -1.534 2.147 0.500 16.571 66 HIS AAA CA 1
ATOM 537 C C A HIS A 1 66 ? 17.532 -0.964 3.353 0.500 15.313 66 HIS AAA C 1
ATOM 538 C C B HIS A 1 66 ? 17.402 -0.920 3.495 0.500 16.878 66 HIS AAA C 1
ATOM 539 O O A HIS A 1 66 ? 17.651 -1.760 4.289 0.500 15.132 66 HIS AAA O 1
ATOM 540 O O B HIS A 1 66 ? 17.318 -1.578 4.536 0.500 16.511 66 HIS AAA O 1
ATOM 553 N N . ASN A 1 67 ? 17.751 0.353 3.445 1.000 17.564 67 ASN AAA N 1
ATOM 554 C CA . ASN A 1 67 ? 18.117 1.081 4.679 1.000 18.559 67 ASN AAA CA 1
ATOM 555 C C . ASN A 1 67 ? 17.114 2.180 4.991 1.000 18.430 67 ASN AAA C 1
ATOM 556 O O . ASN A 1 67 ? 16.723 2.373 6.158 1.000 20.988 67 ASN AAA O 1
ATOM 561 N N . THR A 1 68 ? 16.653 2.905 3.992 1.000 18.211 68 THR AAA N 1
ATOM 562 C CA . THR A 1 68 ? 15.638 3.977 4.135 1.000 19.035 68 THR AAA CA 1
ATOM 563 C C . THR A 1 68 ? 14.622 3.852 3.006 1.000 17.446 68 THR AAA C 1
ATOM 564 O O . THR A 1 68 ? 14.862 3.213 2.002 1.000 17.363 68 THR AAA O 1
ATOM 568 N N . ARG A 1 69 ? 13.441 4.388 3.258 1.000 18.415 69 ARG AAA N 1
ATOM 569 C CA . ARG A 1 69 ? 12.351 4.222 2.304 1.000 18.200 69 ARG AAA CA 1
ATOM 570 C C . ARG A 1 69 ? 12.753 4.702 0.905 1.000 18.159 69 ARG AAA C 1
ATOM 571 O O . ARG A 1 69 ? 13.331 5.790 0.746 1.000 20.148 69 ARG AAA O 1
ATOM 579 N N . ASP A 1 70 ? 12.404 3.908 -0.105 1.000 17.489 70 ASP AAA N 1
ATOM 580 C CA . ASP A 1 70 ? 12.552 4.342 -1.518 1.000 18.589 70 ASP AAA CA 1
ATOM 581 C C . ASP A 1 70 ? 14.013 4.621 -1.832 1.000 18.775 70 ASP AAA C 1
ATOM 582 O O . ASP A 1 70 ? 14.315 5.556 -2.612 1.000 20.364 70 ASP AAA O 1
ATOM 587 N N . ASP A 1 71 ? 14.915 3.826 -1.291 1.000 18.461 71 ASP AAA N 1
ATOM 588 C CA . ASP A 1 71 ? 16.344 3.846 -1.605 1.000 18.209 71 ASP AAA CA 1
ATOM 589 C C . ASP A 1 71 ? 16.630 2.876 -2.741 1.000 17.459 71 ASP AAA C 1
ATOM 590 O O . ASP A 1 71 ? 15.802 2.713 -3.645 1.000 19.674 71 ASP AAA O 1
ATOM 595 N N . ASP A 1 72 ? 17.811 2.237 -2.735 1.000 17.930 72 ASP AAA N 1
ATOM 596 C CA . ASP A 1 72 ? 18.134 1.259 -3.799 1.000 18.724 72 ASP AAA CA 1
ATOM 597 C C . ASP A 1 72 ? 17.381 -0.057 -3.650 1.000 16.443 72 ASP AAA C 1
ATOM 598 O O . ASP A 1 72 ? 17.507 -0.877 -4.573 1.000 17.006 72 ASP AAA O 1
ATOM 603 N N . ILE A 1 73 ? 16.595 -0.218 -2.597 1.000 15.553 73 ILE AAA N 1
ATOM 604 C CA . ILE A 1 73 ? 15.649 -1.338 -2.383 1.000 14.853 73 ILE AAA CA 1
ATOM 605 C C . ILE A 1 73 ? 16.337 -2.624 -1.952 1.000 14.418 73 ILE AAA C 1
ATOM 606 O O . ILE A 1 73 ? 16.059 -3.172 -0.871 1.000 15.703 73 ILE AAA O 1
ATOM 611 N N . ILE A 1 74 ? 17.240 -3.105 -2.787 1.000 15.620 74 ILE AAA N 1
ATOM 612 C CA . ILE A 1 74 ? 18.005 -4.333 -2.567 1.000 15.117 74 ILE AAA CA 1
ATOM 613 C C . ILE A 1 74 ? 19.190 -4.238 -3.517 1.000 15.982 74 ILE AAA C 1
ATOM 614 O O . ILE A 1 74 ? 19.024 -3.782 -4.632 1.000 17.443 74 ILE AAA O 1
ATOM 619 N N . ALA A 1 75 ? 20.335 -4.756 -3.107 1.000 16.149 75 ALA AAA N 1
ATOM 620 C CA . ALA A 1 75 ? 21.505 -4.741 -3.981 1.000 16.623 75 ALA AAA CA 1
ATOM 621 C C . ALA A 1 75 ? 21.166 -5.462 -5.269 1.000 16.422 75 ALA AAA C 1
ATOM 622 O O . ALA A 1 75 ? 20.626 -6.577 -5.254 1.000 16.889 75 ALA AAA O 1
ATOM 624 N N . SER A 1 76 ? 21.656 -4.902 -6.390 1.000 17.564 76 SER AAA N 1
ATOM 625 C CA . SER A 1 76 ? 21.362 -5.499 -7.700 1.000 18.874 76 SER AAA CA 1
ATOM 626 C C . SER A 1 76 ? 21.960 -6.891 -7.845 1.000 17.426 76 SER AAA C 1
ATOM 627 O O . SER A 1 76 ? 21.437 -7.647 -8.656 1.000 19.086 76 SER AAA O 1
ATOM 630 N N . SER A 1 77 ? 23.008 -7.218 -7.103 1.000 17.205 77 SER AAA N 1
ATOM 631 C CA . SER A 1 77 ? 23.578 -8.572 -7.135 1.000 17.259 77 SER AAA CA 1
ATOM 632 C C . SER A 1 77 ? 22.573 -9.644 -6.772 1.000 16.458 77 SER AAA C 1
ATOM 633 O O . SER A 1 77 ? 22.800 -10.771 -7.132 1.000 17.581 77 SER AAA O 1
ATOM 636 N N . HIS A 1 78 ? 21.552 -9.294 -6.012 1.000 15.620 78 HIS AAA N 1
ATOM 637 C CA . HIS A 1 78 ? 20.617 -10.226 -5.380 1.000 15.210 78 HIS AAA CA 1
ATOM 638 C C . HIS A 1 78 ? 19.565 -10.767 -6.326 1.000 14.986 78 HIS AAA C 1
ATOM 639 O O . HIS A 1 78 ? 18.409 -10.943 -5.969 1.000 16.253 78 HIS AAA O 1
ATOM 646 N N . HIS A 1 79 ? 19.936 -11.079 -7.572 1.000 15.162 79 HIS AAA N 1
ATOM 647 C CA . HIS A 1 79 ? 18.995 -11.606 -8.564 1.000 14.925 79 HIS AAA CA 1
ATOM 648 C C . HIS A 1 79 ? 18.255 -12.826 -8.009 1.000 13.305 79 HIS AAA C 1
ATOM 649 O O . HIS A 1 79 ? 18.918 -13.688 -7.426 1.000 14.913 79 HIS AAA O 1
ATOM 656 N N . GLY A 1 80 ? 16.975 -12.923 -8.286 1.000 13.433 80 GLY AAA N 1
ATOM 657 C CA . GLY A 1 80 ? 16.212 -14.081 -7.863 1.000 12.701 80 GLY AAA CA 1
ATOM 658 C C . GLY A 1 80 ? 14.739 -13.805 -8.018 1.000 12.983 80 GLY AAA C 1
ATOM 659 O O . GLY A 1 80 ? 14.304 -12.735 -8.464 1.000 13.663 80 GLY AAA O 1
ATOM 660 N N . PRO A 1 81 ? 13.938 -14.822 -7.628 1.000 12.640 81 PRO AAA N 1
ATOM 661 C CA . PRO A 1 81 ? 12.466 -14.755 -7.742 1.000 12.524 81 PRO AAA CA 1
ATOM 662 C C . PRO A 1 81 ? 11.775 -14.093 -6.546 1.000 12.010 81 PRO AAA C 1
ATOM 663 O O . PRO A 1 81 ? 12.398 -13.888 -5.471 1.000 13.230 81 PRO AAA O 1
ATOM 667 N N . ILE A 1 82 ? 10.517 -13.782 -6.726 1.000 12.213 82 ILE AAA N 1
ATOM 668 C CA . ILE A 1 82 ? 9.609 -13.261 -5.698 1.000 12.331 82 ILE AAA CA 1
ATOM 669 C C . ILE A 1 82 ? 8.364 -14.078 -5.682 1.000 12.387 82 ILE AAA C 1
ATOM 670 O O . ILE A 1 82 ? 7.784 -14.406 -6.750 1.000 13.744 82 ILE AAA O 1
ATOM 675 N N . ALA A 1 83 ? 7.885 -14.406 -4.496 1.000 12.427 83 ALA AAA N 1
ATOM 676 C CA . ALA A 1 83 ? 6.630 -15.128 -4.300 1.000 12.506 83 ALA AAA CA 1
ATOM 677 C C . ALA A 1 83 ? 5.841 -14.466 -3.185 1.000 11.935 83 ALA AAA C 1
ATOM 678 O O . ALA A 1 83 ? 6.424 -13.807 -2.292 1.000 13.152 83 ALA AAA O 1
ATOM 680 N N . VAL A 1 84 ? 4.539 -14.651 -3.189 1.000 11.875 84 VAL AAA N 1
ATOM 681 C CA . VAL A 1 84 ? 3.679 -14.256 -2.082 1.000 11.717 84 VAL AAA CA 1
ATOM 682 C C . VAL A 1 84 ? 2.812 -15.437 -1.726 1.000 11.972 84 VAL AAA C 1
ATOM 683 O O . VAL A 1 84 ? 2.229 -16.081 -2.637 1.000 12.467 84 VAL AAA O 1
ATOM 687 N N . TYR A 1 85 ? 2.706 -15.737 -0.442 1.000 11.874 85 TYR AAA N 1
ATOM 688 C CA . TYR A 1 85 ? 1.859 -16.798 0.110 1.000 12.071 85 TYR AAA CA 1
ATOM 689 C C . TYR A 1 85 ? 0.864 -16.180 1.081 1.000 12.300 85 TYR AAA C 1
ATOM 690 O O . TYR A 1 85 ? 1.061 -15.087 1.618 1.000 13.273 85 TYR AAA O 1
ATOM 699 N N . ILE A 1 86 ? -0.225 -16.900 1.325 1.000 12.615 86 ILE AAA N 1
ATOM 700 C CA . ILE A 1 86 ? -1.260 -16.531 2.293 1.000 12.884 86 ILE AAA CA 1
ATOM 701 C C . ILE A 1 86 ? -1.497 -17.716 3.221 1.000 12.647 86 ILE AAA C 1
ATOM 702 O O . ILE A 1 86 ? -1.475 -18.869 2.785 1.000 13.522 86 ILE AAA O 1
ATOM 707 N N . ALA A 1 87 ? -1.794 -17.413 4.477 1.000 12.922 87 ALA AAA N 1
ATOM 708 C CA . ALA A 1 87 ? -2.244 -18.425 5.461 1.000 13.399 87 ALA AAA CA 1
ATOM 709 C C . ALA A 1 87 ? -3.239 -17.748 6.363 1.000 13.861 87 ALA AAA C 1
ATOM 710 O O . ALA A 1 87 ? -3.155 -16.551 6.667 1.000 14.019 87 ALA AAA O 1
ATOM 712 N N . PRO A 1 88 ? -4.208 -18.520 6.934 1.000 14.463 88 PRO AAA N 1
ATOM 713 C CA . PRO A 1 88 ? -5.061 -17.983 7.977 1.000 15.222 88 PRO AAA CA 1
ATOM 714 C C . PRO A 1 88 ? -4.257 -17.536 9.205 1.000 15.287 88 PRO AAA C 1
ATOM 715 O O . PRO A 1 88 ? -3.336 -18.232 9.608 1.000 16.082 88 PRO AAA O 1
ATOM 7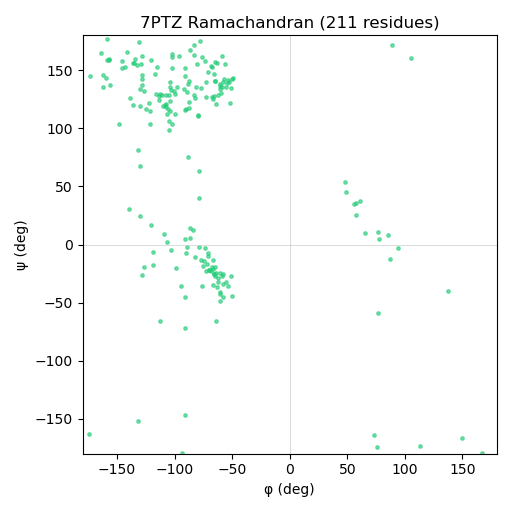19 N N . ALA A 1 89 ? -4.581 -16.385 9.750 1.000 14.948 89 ALA AAA N 1
ATOM 720 C CA . ALA A 1 89 ? -3.767 -15.884 10.862 1.000 15.702 89 ALA AAA CA 1
ATOM 721 C C . ALA A 1 89 ? -3.782 -16.783 12.087 1.000 15.926 89 ALA AAA C 1
ATOM 722 O O . ALA A 1 89 ? -2.832 -16.806 12.823 1.000 16.766 89 ALA AAA O 1
ATOM 724 N N . ALA A 1 90 ? -4.894 -17.472 12.338 1.000 16.639 90 ALA AAA N 1
ATOM 725 C CA . ALA A 1 90 ? -4.963 -18.309 13.551 1.000 18.198 90 ALA AAA CA 1
ATOM 726 C C . ALA A 1 90 ? -3.901 -19.389 13.556 1.000 18.360 90 ALA AAA C 1
ATOM 727 O O . ALA A 1 90 ? -3.533 -19.885 14.608 1.000 20.126 90 ALA AAA O 1
ATOM 729 N N . SER A 1 91 ? -3.414 -19.794 12.383 1.000 17.537 91 SER AAA N 1
ATOM 730 C CA . SER A 1 91 ? -2.357 -20.807 12.278 1.000 17.032 91 SER AAA CA 1
ATOM 731 C C . SER A 1 91 ? -1.029 -20.306 12.870 1.000 16.101 91 SER AAA C 1
ATOM 732 O O . SER A 1 91 ? -0.149 -21.130 13.067 1.000 17.020 91 SER AAA O 1
ATOM 735 N N . ASN A 1 92 ? -0.844 -18.991 12.899 1.000 16.231 92 ASN AAA N 1
ATOM 736 C CA . ASN A 1 92 ? 0.489 -18.430 13.176 1.000 16.020 92 ASN AAA CA 1
ATOM 737 C C . ASN A 1 92 ? 1.545 -18.927 12.178 1.000 16.554 92 ASN AAA C 1
ATOM 738 O O . ASN A 1 92 ? 2.725 -18.982 12.507 1.000 17.061 92 ASN AAA O 1
ATOM 743 N N . GLY A 1 93 ? 1.093 -19.302 10.982 1.000 15.789 93 GLY AAA N 1
ATOM 744 C CA . GLY A 1 93 ? 2.024 -19.803 9.986 1.000 15.873 93 GLY AAA CA 1
ATOM 745 C C . GLY A 1 93 ? 2.485 -21.231 10.169 1.000 15.162 93 GLY AAA C 1
ATOM 746 O O . GLY A 1 93 ? 3.348 -21.666 9.414 1.000 15.388 93 GLY AAA O 1
ATOM 747 N N . GLN A 1 94 ? 1.921 -21.940 11.168 1.000 15.971 94 GLN AAA N 1
ATOM 748 C CA . GLN A 1 94 ? 2.368 -23.297 11.500 1.000 17.096 94 GLN AAA CA 1
ATOM 749 C C . GLN A 1 94 ? 1.585 -24.348 10.729 1.000 16.441 94 GLN AAA C 1
ATOM 750 O O . GLN A 1 94 ? 0.419 -24.114 10.420 1.000 17.997 94 GLN AAA O 1
ATOM 756 N N . GLY A 1 95 ? 2.203 -25.473 10.474 1.000 17.645 95 GLY AAA N 1
ATOM 757 C CA . GLY A 1 95 ? 1.536 -26.571 9.767 1.000 19.112 95 GLY AAA CA 1
ATOM 758 C C . GLY A 1 95 ? 1.344 -26.305 8.290 1.000 17.244 95 GLY AAA C 1
ATOM 759 O O . GLY A 1 95 ? 2.025 -25.484 7.667 1.000 17.152 95 GLY AAA O 1
ATOM 760 N N . ASN A 1 96 ? 0.478 -27.084 7.679 1.000 17.843 96 ASN AAA N 1
ATOM 761 C CA . ASN A 1 96 ? 0.343 -27.151 6.206 1.000 16.617 96 ASN AAA CA 1
ATOM 762 C C . ASN A 1 96 ? -0.641 -26.096 5.745 1.000 16.799 96 ASN AAA C 1
ATOM 763 O O . ASN A 1 96 ? -1.799 -26.377 5.418 1.000 18.101 96 ASN AAA O 1
ATOM 768 N N . VAL A 1 97 ? -0.207 -24.844 5.744 1.000 15.708 97 VAL AAA N 1
ATOM 769 C CA . VAL A 1 97 ? -1.134 -23.704 5.638 1.000 15.781 97 VAL AAA CA 1
ATOM 770 C C . VAL A 1 97 ? -0.805 -22.719 4.526 1.000 15.116 97 VAL AAA C 1
ATOM 771 O O . VAL A 1 97 ? -1.691 -21.901 4.217 1.000 15.358 97 VAL AAA O 1
ATOM 775 N N . TRP A 1 98 ? 0.407 -22.684 3.993 1.000 13.906 98 TRP AAA N 1
ATOM 776 C CA . TRP A 1 98 ? 0.773 -21.582 3.093 1.000 13.406 98 TRP AAA CA 1
ATOM 777 C C . TRP A 1 98 ? 0.386 -21.881 1.647 1.000 13.146 98 TRP AAA C 1
ATOM 778 O O . TRP A 1 98 ? 0.842 -22.895 1.093 1.000 14.649 98 TRP AAA O 1
ATOM 789 N N . VAL A 1 99 ? -0.408 -21.000 1.085 1.000 12.891 99 VAL AAA N 1
ATOM 790 C CA . VAL A 1 99 ? -0.935 -21.152 -0.278 1.000 13.000 99 VAL AAA CA 1
ATOM 791 C C . VAL A 1 99 ? -0.308 -20.055 -1.128 1.000 13.124 99 VAL AAA C 1
ATOM 792 O O . VAL A 1 99 ? -0.311 -18.873 -0.756 1.000 13.244 99 VAL AAA O 1
ATOM 796 N N . LYS A 1 100 ? 0.260 -20.426 -2.279 1.000 13.208 100 LYS AAA N 1
ATOM 797 C CA . LYS A 1 100 ? 0.975 -19.463 -3.096 1.000 12.896 100 LYS AAA CA 1
ATOM 798 C C . LYS A 1 100 ? 0.007 -18.658 -3.953 1.000 12.532 100 LYS AAA C 1
ATOM 799 O O . LYS A 1 100 ? -0.771 -19.203 -4.755 1.000 14.063 100 LYS AAA O 1
ATOM 805 N N . LEU A 1 101 ? 0.103 -17.346 -3.840 1.000 12.568 101 LEU AAA N 1
ATOM 806 C CA . LEU A 1 101 ? -0.691 -16.398 -4.62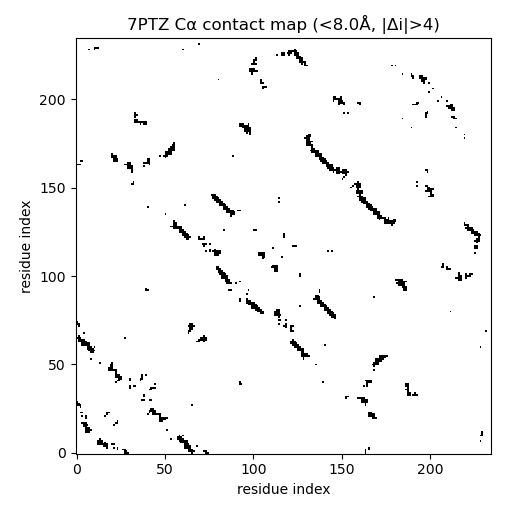5 1.000 12.888 101 LEU AAA CA 1
ATOM 807 C C . LEU A 1 101 ? 0.038 -15.826 -5.803 1.000 12.708 101 LEU AAA C 1
ATOM 808 O O . LEU A 1 101 ? -0.642 -15.294 -6.711 1.000 13.956 101 LEU AAA O 1
ATOM 813 N N . PHE A 1 102 ? 1.351 -15.853 -5.848 1.000 12.842 102 PHE AAA N 1
ATOM 814 C CA . PHE A 1 102 ? 2.109 -15.139 -6.879 1.000 13.187 102 PHE AAA CA 1
ATOM 815 C C . PHE A 1 102 ? 3.477 -15.736 -6.980 1.000 12.964 102 PHE AAA C 1
ATOM 816 O O . PHE A 1 102 ? 4.094 -16.067 -5.940 1.000 13.354 102 PHE AAA O 1
ATOM 824 N N . GLU A 1 103 ? 3.982 -15.800 -8.194 1.000 13.252 103 GLU AAA N 1
ATOM 825 C CA . GLU A 1 103 ? 5.376 -16.164 -8.473 1.000 13.856 103 GLU AAA CA 1
ATOM 826 C C . GLU A 1 103 ? 5.863 -15.364 -9.653 1.000 13.716 103 GLU AAA C 1
ATOM 827 O O . GLU A 1 103 ? 5.174 -15.316 -10.673 1.000 15.503 103 GLU AAA O 1
ATOM 833 N N A ASP A 1 104 ? 7.004 -14.697 -9.546 0.500 13.332 104 ASP AAA N 1
ATOM 834 N N B ASP A 1 104 ? 7.092 -14.917 -9.607 0.500 12.879 104 ASP AAA N 1
ATOM 835 C CA A ASP A 1 104 ? 7.815 -14.279 -10.710 0.500 13.538 104 ASP AAA CA 1
ATOM 836 C CA B ASP A 1 104 ? 7.761 -14.361 -10.795 0.500 13.325 104 ASP AAA CA 1
ATOM 837 C C A ASP A 1 104 ? 9.246 -14.748 -10.516 0.500 13.281 104 ASP AAA C 1
ATOM 838 C C B ASP A 1 104 ? 9.224 -14.629 -10.572 0.500 13.092 104 ASP AAA C 1
ATOM 839 O O A ASP A 1 104 ? 9.828 -14.605 -9.436 0.500 12.912 104 ASP AAA O 1
ATOM 840 O O B ASP A 1 104 ? 9.725 -14.268 -9.497 0.500 13.420 104 ASP AAA O 1
ATOM 849 N N . ALA A 1 105 ? 9.886 -15.232 -11.570 1.000 14.078 105 ALA AAA N 1
ATOM 850 C CA . ALA A 1 105 ? 11.263 -15.687 -11.451 1.000 14.516 105 ALA AAA CA 1
ATOM 851 C C . ALA A 1 105 ? 12.119 -14.988 -12.479 1.000 14.458 105 ALA AAA C 1
ATOM 852 O O . ALA A 1 105 ? 12.449 -13.836 -12.288 1.000 16.690 105 ALA AAA O 1
ATOM 854 N N . TYR A 1 106 ? 12.475 -15.664 -13.572 1.000 14.984 106 TYR AAA N 1
ATOM 855 C CA . TYR A 1 106 ? 13.220 -15.013 -14.647 1.000 15.622 106 TYR AAA CA 1
ATOM 856 C C . TYR A 1 106 ? 12.258 -14.745 -15.797 1.000 16.972 106 TYR AAA C 1
ATOM 857 O O . TYR A 1 106 ? 11.478 -15.598 -16.139 1.000 19.751 106 TYR AAA O 1
ATOM 866 N N . ASN A 1 107 ? 12.334 -13.580 -16.358 1.000 17.357 107 ASN AAA N 1
ATOM 867 C CA . ASN A 1 107 ? 11.455 -13.123 -17.431 1.000 19.815 107 ASN AAA CA 1
ATOM 868 C C . ASN A 1 107 ? 12.277 -13.038 -18.699 1.000 21.681 107 ASN AAA C 1
ATOM 869 O O . ASN A 1 107 ? 13.035 -12.051 -18.848 1.000 23.577 107 ASN AAA O 1
ATOM 874 N N A VAL A 1 108 ? 12.175 -14.022 -19.604 0.500 26.819 108 VAL AAA N 1
ATOM 875 N N B VAL A 1 108 ? 12.080 -14.023 -19.583 0.500 22.957 108 VAL AAA N 1
ATOM 876 C CA A VAL A 1 108 ? 13.015 -14.008 -20.832 0.500 30.553 108 VAL AAA CA 1
ATOM 877 C CA B VAL A 1 108 ? 12.887 -14.176 -20.817 0.500 27.415 108 VAL AAA CA 1
ATOM 878 C C A VAL A 1 108 ? 12.633 -12.767 -21.641 0.500 27.473 108 VAL AAA C 1
ATOM 879 C C B VAL A 1 108 ? 12.571 -13.024 -21.783 0.500 28.650 108 VAL AAA C 1
ATOM 880 O O A VAL A 1 108 ? 13.562 -12.052 -22.118 0.500 37.615 108 VAL AAA O 1
ATOM 881 O O B VAL A 1 108 ? 13.497 -12.650 -22.511 0.500 29.548 108 VAL AAA O 1
ATOM 888 N N . THR A 1 109 ? 11.316 -12.503 -21.763 1.000 33.996 109 THR AAA N 1
ATOM 889 C CA . THR A 1 109 ? 10.804 -11.462 -22.633 1.000 31.585 109 THR AAA CA 1
ATOM 890 C C . THR A 1 109 ? 11.676 -10.219 -22.468 1.000 34.868 109 THR AAA C 1
ATOM 891 O O . THR A 1 109 ? 12.031 -9.637 -23.524 1.000 43.273 109 THR AAA O 1
ATOM 895 N N . ASN A 1 110 ? 12.087 -9.798 -21.313 1.000 35.033 110 ASN AAA N 1
ATOM 896 C CA . ASN A 1 110 ? 12.908 -8.568 -21.134 1.000 29.528 110 ASN AAA CA 1
ATOM 897 C C . ASN A 1 110 ? 14.154 -8.834 -20.257 1.000 26.732 110 ASN AAA C 1
ATOM 898 O O . ASN A 1 110 ? 14.792 -7.846 -19.769 1.000 28.965 110 ASN AAA O 1
ATOM 903 N N . SER A 1 111 ? 14.593 -10.098 -20.225 1.000 27.232 111 SER AAA N 1
ATOM 904 C CA . SER A 1 111 ? 15.891 -10.510 -19.576 1.000 43.400 111 SER AAA CA 1
ATOM 905 C C . SER A 1 111 ? 15.960 -9.848 -18.153 1.000 26.266 111 SER AAA C 1
ATOM 906 O O . SER A 1 111 ? 16.952 -9.159 -17.824 1.000 25.142 111 SER AAA O 1
ATOM 909 N N . THR A 1 112 ? 14.940 -10.050 -17.340 1.000 20.400 112 THR AAA N 1
ATOM 910 C CA . THR A 1 112 ? 14.958 -9.554 -15.949 1.000 19.429 112 THR AAA CA 1
ATOM 911 C C . THR A 1 112 ? 14.605 -10.704 -15.031 1.000 16.295 112 THR AAA C 1
ATOM 912 O O . THR A 1 112 ? 13.719 -11.435 -15.281 1.000 17.867 112 THR AAA O 1
ATOM 916 N N . TRP A 1 113 ? 15.287 -10.702 -13.901 1.000 15.313 113 TRP AAA N 1
ATOM 917 C CA . TRP A 1 113 ? 14.790 -11.409 -12.704 1.000 14.550 113 TRP AAA CA 1
ATOM 918 C C . TRP A 1 113 ? 13.747 -10.535 -12.023 1.000 14.759 113 TRP AAA C 1
ATOM 919 O O . TRP A 1 113 ? 13.794 -9.300 -12.086 1.000 15.114 113 TRP AAA O 1
ATOM 930 N N . ALA A 1 114 ? 12.862 -11.198 -11.270 1.000 14.464 114 ALA AAA N 1
ATOM 931 C CA . ALA A 1 114 ? 11.879 -10.476 -10.445 1.000 13.864 114 ALA AAA CA 1
ATOM 932 C C . ALA A 1 114 ? 12.551 -9.393 -9.577 1.000 13.787 114 ALA AAA C 1
ATOM 933 O O . ALA A 1 114 ? 12.021 -8.297 -9.465 1.000 14.134 114 ALA AAA O 1
ATOM 935 N N . VAL A 1 115 ? 13.679 -9.714 -8.947 1.000 13.789 115 VAL AAA N 1
ATOM 936 C CA . VAL A 1 115 ? 14.318 -8.715 -8.089 1.000 14.241 115 VAL AAA CA 1
ATOM 937 C C . VAL A 1 115 ? 14.701 -7.486 -8.899 1.000 14.510 115 VAL AAA C 1
ATOM 938 O O . VAL A 1 115 ? 14.612 -6.366 -8.408 1.000 14.341 115 VAL AAA O 1
ATOM 942 N N . ASP A 1 116 ? 15.216 -7.704 -10.108 1.000 14.404 116 ASP AAA N 1
ATOM 943 C CA . ASP A 1 116 ? 15.601 -6.537 -10.958 1.000 15.384 116 ASP AAA CA 1
ATOM 944 C C . ASP A 1 116 ? 14.367 -5.645 -11.170 1.000 14.760 116 ASP AAA C 1
ATOM 945 O O . ASP A 1 116 ? 14.473 -4.402 -11.110 1.000 15.533 116 ASP AAA O 1
ATOM 950 N N . ARG A 1 117 ? 13.278 -6.266 -11.472 1.000 14.348 117 ARG AAA N 1
ATOM 951 C CA . ARG A 1 117 ? 12.018 -5.530 -11.699 1.000 15.630 117 ARG AAA CA 1
ATOM 952 C C . ARG A 1 117 ? 11.562 -4.817 -10.444 1.000 15.255 117 ARG AAA C 1
ATOM 953 O O . ARG A 1 117 ? 10.959 -3.731 -10.545 1.000 16.778 117 ARG AAA O 1
ATOM 961 N N . LEU A 1 118 ? 11.772 -5.454 -9.295 1.000 14.359 118 LEU AAA N 1
ATOM 962 C CA . LEU A 1 118 ? 11.393 -4.831 -8.017 1.000 14.522 118 LEU AAA CA 1
ATOM 963 C C . LEU A 1 118 ? 12.136 -3.527 -7.795 1.000 14.083 118 LEU AAA C 1
ATOM 964 O O . LEU A 1 118 ? 11.564 -2.571 -7.320 1.000 15.218 118 LEU AAA O 1
ATOM 969 N N . ILE A 1 119 ? 13.438 -3.526 -8.100 1.000 15.134 119 ILE AAA N 1
ATOM 970 C CA . ILE A 1 119 ? 14.229 -2.293 -7.942 1.000 15.806 119 ILE AAA CA 1
ATOM 971 C C . ILE A 1 119 ? 13.617 -1.215 -8.850 1.000 16.324 119 ILE AAA C 1
ATOM 972 O O . ILE A 1 119 ? 13.433 -0.049 -8.396 1.000 17.163 119 ILE AAA O 1
ATOM 977 N N . THR A 1 120 ? 13.356 -1.530 -10.106 1.000 15.975 120 THR AAA N 1
ATOM 978 C CA . THR A 1 120 ? 12.780 -0.575 -11.060 1.000 17.364 120 THR AAA CA 1
ATOM 979 C C . THR A 1 120 ? 11.440 -0.044 -10.539 1.000 16.892 120 THR AAA C 1
ATOM 980 O O . THR A 1 120 ? 11.079 1.118 -10.756 1.000 18.320 120 THR AAA O 1
ATOM 984 N N . ALA A 1 121 ? 10.686 -0.889 -9.841 1.000 15.522 121 ALA AAA N 1
ATOM 985 C CA . ALA A 1 121 ? 9.367 -0.573 -9.302 1.000 15.520 121 ALA AAA CA 1
ATOM 986 C C . ALA A 1 121 ? 9.449 0.139 -7.945 1.000 15.278 121 ALA AAA C 1
ATOM 987 O O . ALA A 1 121 ? 8.424 0.243 -7.284 1.000 15.839 121 ALA AAA O 1
ATOM 989 N N . HIS A 1 122 ? 10.633 0.609 -7.544 1.000 15.651 122 HIS AAA N 1
ATOM 990 C CA . HIS A 1 122 ? 10.773 1.310 -6.276 1.000 15.248 122 HIS AAA CA 1
ATOM 991 C C . HIS A 1 122 ? 10.315 0.441 -5.124 1.000 15.100 122 HIS AAA C 1
ATOM 992 O O . HIS A 1 122 ? 9.763 0.924 -4.110 1.000 15.946 122 HIS AAA O 1
ATOM 999 N N . GLY A 1 123 ? 10.567 -0.855 -5.216 1.000 14.870 123 GLY AAA N 1
ATOM 1000 C CA . GLY A 1 123 ? 10.291 -1.789 -4.149 1.000 13.926 123 GLY AAA CA 1
ATOM 1001 C C . GLY A 1 123 ? 8.884 -2.326 -4.119 1.000 12.854 123 GLY AAA C 1
ATOM 1002 O O . GLY A 1 123 ? 8.569 -3.030 -3.173 1.000 13.814 123 GLY AAA O 1
ATOM 1003 N N . GLN A 1 124 ? 8.067 -2.061 -5.108 1.000 13.170 124 GLN AAA N 1
ATOM 1004 C CA . GLN A 1 124 ? 6.644 -2.356 -5.034 1.000 13.193 124 GLN AAA CA 1
ATOM 1005 C C . GLN A 1 124 ? 6.231 -3.532 -5.890 1.000 13.425 124 GLN AAA C 1
ATOM 1006 O O . GLN A 1 124 ? 6.516 -3.576 -7.119 1.000 14.567 124 GLN AAA O 1
ATOM 1012 N N . HIS A 1 125 ? 5.519 -4.482 -5.298 1.000 12.728 125 HIS AAA N 1
ATOM 1013 C CA . HIS A 1 125 ? 4.913 -5.579 -6.039 1.000 12.847 125 HIS AAA CA 1
ATOM 1014 C C . HIS A 1 125 ? 3.563 -5.870 -5.388 1.000 12.787 125 HIS AAA C 1
ATOM 1015 O O . HIS A 1 125 ? 3.379 -5.660 -4.189 1.000 13.453 125 HIS AAA O 1
ATOM 1022 N N . SER A 1 126 ? 2.642 -6.392 -6.179 1.000 12.778 126 SER AAA N 1
ATOM 1023 C CA . SER A 1 126 ? 1.231 -6.460 -5.795 1.000 13.093 126 SER AAA CA 1
ATOM 1024 C C . SER A 1 126 ? 0.629 -7.808 -6.033 1.000 12.444 126 SER AAA C 1
ATOM 1025 O O . SER A 1 126 ? 1.070 -8.575 -6.918 1.000 13.005 126 SER AAA O 1
ATOM 1028 N N . VAL A 1 127 ? -0.407 -8.101 -5.275 1.000 12.941 127 VAL AAA N 1
ATOM 1029 C CA . VAL A 1 127 ? -1.331 -9.200 -5.536 1.000 12.811 127 VAL AAA CA 1
ATOM 1030 C C . VAL A 1 127 ? -2.738 -8.699 -5.495 1.000 13.138 127 VAL AAA C 1
ATOM 1031 O O . VAL A 1 127 ? -3.026 -7.733 -4.795 1.000 14.644 127 VAL AAA O 1
ATOM 1035 N N . VAL A 1 128 ? -3.619 -9.393 -6.181 1.000 12.861 128 VAL AAA N 1
ATOM 1036 C CA . VAL A 1 128 ? -5.065 -9.192 -6.032 1.000 13.426 128 VAL AAA CA 1
ATOM 1037 C C . VAL A 1 128 ? -5.532 -10.000 -4.824 1.000 13.407 128 VAL AAA C 1
ATOM 1038 O O . VAL A 1 128 ? -5.266 -11.189 -4.757 1.000 15.218 128 VAL AAA O 1
ATOM 1042 N N . VAL A 1 129 ? -6.249 -9.397 -3.906 1.000 13.484 129 VAL AAA N 1
ATOM 1043 C CA . VAL A 1 129 ? -6.689 -10.113 -2.723 1.000 13.634 129 VAL AAA CA 1
ATOM 1044 C C . VAL A 1 129 ? -7.686 -11.188 -3.148 1.000 13.553 129 VAL AAA C 1
ATOM 1045 O O . VAL A 1 129 ? -8.682 -10.862 -3.839 1.000 14.761 129 VAL AAA O 1
ATOM 1049 N N . PRO A 1 130 ? -7.470 -12.453 -2.805 1.000 13.612 130 PRO AAA N 1
ATOM 1050 C CA . PRO A 1 130 ? -8.337 -13.532 -3.282 1.000 14.599 130 PRO AAA CA 1
ATOM 1051 C C . PRO A 1 130 ? -9.670 -13.588 -2.554 1.000 14.826 130 PRO AAA C 1
ATOM 1052 O O . PRO A 1 130 ? -9.820 -13.057 -1.466 1.000 15.377 130 PRO AAA O 1
ATOM 1056 N N . HIS A 1 131 ? -10.616 -14.274 -3.199 1.000 15.746 131 HIS AAA N 1
ATOM 1057 C CA A HIS A 1 131 ? -12.009 -14.447 -2.731 0.500 16.369 131 HIS AAA CA 1
ATOM 1058 C CA B HIS A 1 131 ? -11.987 -14.384 -2.644 0.500 15.958 131 HIS AAA CA 1
ATOM 1059 C C . HIS A 1 131 ? -12.086 -15.547 -1.660 1.000 15.814 131 HIS AAA C 1
ATOM 1060 O O . HIS A 1 131 ? -12.848 -16.499 -1.832 1.000 17.106 131 HIS AAA O 1
ATOM 1073 N N . VAL A 1 132 ? -11.327 -15.382 -0.586 1.000 16.336 132 VAL AAA N 1
ATOM 1074 C CA . VAL A 1 132 ? -11.318 -16.340 0.518 1.000 16.511 132 VAL AAA CA 1
ATOM 1075 C C . VAL A 1 132 ? -12.315 -15.909 1.586 1.000 16.344 132 VAL AAA C 1
ATOM 1076 O O . VAL A 1 132 ? -12.973 -14.871 1.498 1.000 17.762 132 VAL AAA O 1
ATOM 1080 N N . ALA A 1 133 ? -12.412 -16.672 2.660 1.000 16.471 133 ALA AAA N 1
ATOM 1081 C CA . ALA A 1 133 ? -13.389 -16.307 3.722 1.000 17.949 133 ALA AAA CA 1
ATOM 1082 C C . ALA A 1 133 ? -12.986 -14.979 4.350 1.000 17.364 133 ALA AAA C 1
ATOM 1083 O O . ALA A 1 133 ? -11.795 -14.766 4.665 1.000 17.224 133 ALA AAA O 1
ATOM 1085 N N . PRO A 1 134 ? -13.905 -14.079 4.677 1.000 16.948 134 PRO AAA N 1
ATOM 1086 C CA . PRO A 1 134 ? -13.564 -12.959 5.532 1.000 17.638 134 PRO AAA CA 1
ATOM 1087 C C . PRO A 1 134 ? -12.828 -13.407 6.768 1.000 17.208 134 PRO AAA C 1
ATOM 1088 O O . PRO A 1 134 ? -13.186 -14.434 7.374 1.000 18.482 134 PRO AAA O 1
ATOM 1092 N N . GLY A 1 135 ? -11.863 -12.614 7.211 1.000 17.414 135 GLY AAA N 1
ATOM 1093 C CA . GLY A 1 135 ? -11.138 -12.908 8.433 1.000 16.966 135 GLY AAA CA 1
ATOM 1094 C C . GLY A 1 135 ? -9.732 -12.388 8.369 1.000 15.670 135 GLY AAA C 1
ATOM 1095 O O . GLY A 1 135 ? -9.370 -11.611 7.496 1.000 16.176 135 GLY AAA O 1
ATOM 1096 N N . ASP A 1 136 ? -8.932 -12.865 9.332 1.000 16.066 136 ASP AAA N 1
ATOM 1097 C CA . ASP A 1 136 ? -7.543 -12.399 9.499 1.000 15.867 136 ASP AAA CA 1
ATOM 1098 C C . ASP A 1 136 ? -6.603 -13.373 8.849 1.000 14.400 136 ASP AAA C 1
ATOM 1099 O O . ASP A 1 136 ? -6.689 -14.574 8.991 1.000 15.494 136 ASP AAA O 1
ATOM 1104 N N . TYR A 1 137 ? -5.621 -12.784 8.104 1.000 14.413 137 TYR AAA N 1
ATOM 1105 C CA . TYR A 1 137 ? -4.662 -13.548 7.318 1.000 13.553 137 TYR AAA CA 1
ATOM 1106 C C . TYR A 1 137 ? -3.242 -13.007 7.534 1.000 13.188 137 TYR AAA C 1
ATOM 1107 O O . TYR A 1 137 ? -3.053 -11.883 7.945 1.000 14.208 137 TYR AAA O 1
ATOM 1116 N N . LEU A 1 138 ? -2.301 -13.874 7.211 1.000 13.387 138 LEU AAA N 1
ATOM 1117 C CA . LEU A 1 138 ? -0.890 -13.479 7.060 1.000 13.106 138 LEU AAA CA 1
ATOM 1118 C C . LEU A 1 138 ? -0.571 -13.592 5.561 1.000 12.911 138 LEU AAA C 1
ATOM 1119 O O . LEU A 1 138 ? -0.784 -14.628 4.969 1.000 13.528 138 LEU AAA O 1
ATOM 1124 N N . PHE A 1 139 ? -0.022 -12.509 5.031 1.000 12.577 139 PHE AAA N 1
ATOM 1125 C CA . PHE A 1 139 ? 0.529 -12.498 3.676 1.000 12.588 139 PHE AAA CA 1
ATOM 1126 C C . PHE A 1 139 ? 2.053 -12.505 3.810 1.000 12.687 139 PHE AAA C 1
ATOM 1127 O O . PHE A 1 139 ? 2.626 -11.573 4.411 1.000 14.045 139 PHE AAA O 1
ATOM 1135 N N . ARG A 1 140 ? 2.673 -13.564 3.330 1.000 12.223 140 ARG AAA N 1
ATOM 1136 C CA . ARG A 1 140 ? 4.098 -13.842 3.431 1.000 12.447 140 ARG AAA CA 1
ATOM 1137 C C . ARG A 1 140 ? 4.749 -13.524 2.103 1.000 11.768 140 ARG AAA C 1
ATOM 1138 O O . ARG A 1 140 ? 4.582 -14.298 1.147 1.000 12.958 140 ARG AAA O 1
ATOM 1146 N N . ALA A 1 141 ? 5.440 -12.416 2.024 1.000 11.965 141 ALA AAA N 1
ATOM 1147 C CA . ALA A 1 141 ? 6.175 -12.025 0.826 1.000 11.834 141 ALA AAA CA 1
ATOM 1148 C C . ALA A 1 141 ? 7.591 -12.545 0.957 1.000 12.275 141 ALA AAA C 1
ATOM 1149 O O . ALA A 1 141 ? 8.210 -12.406 2.035 1.000 13.391 141 ALA AAA O 1
ATOM 1151 N N . GLU A 1 142 ? 8.129 -13.151 -0.079 1.000 12.184 142 GLU AAA N 1
ATOM 1152 C CA . GLU A 1 142 ? 9.397 -13.859 -0.030 1.000 12.188 142 GLU AAA CA 1
ATOM 1153 C C . GLU A 1 142 ? 10.221 -13.502 -1.244 1.000 11.986 142 GLU AAA C 1
ATOM 1154 O O . GLU A 1 142 ? 9.804 -13.806 -2.384 1.000 13.831 142 GLU AAA O 1
ATOM 1160 N N . ILE A 1 143 ? 11.370 -12.942 -1.039 1.000 12.260 143 ILE AAA N 1
ATOM 1161 C CA . ILE A 1 143 ? 12.406 -12.725 -2.085 1.000 12.460 143 ILE AAA CA 1
ATOM 1162 C C . ILE A 1 143 ? 13.489 -13.736 -1.867 1.000 13.155 143 ILE AAA C 1
ATOM 1163 O O . ILE A 1 143 ? 13.989 -13.856 -0.713 1.000 13.757 143 ILE AAA O 1
ATOM 1168 N N . ILE A 1 144 ? 13.892 -14.495 -2.886 1.000 12.314 144 ILE AAA N 1
ATOM 1169 C CA . ILE A 1 144 ? 15.037 -15.407 -2.789 1.000 12.813 144 ILE AAA CA 1
ATOM 1170 C C . ILE A 1 144 ? 16.173 -14.780 -3.568 1.000 13.542 144 ILE AAA C 1
ATOM 1171 O O . ILE A 1 144 ? 16.093 -14.710 -4.805 1.000 16.020 144 ILE AAA O 1
ATOM 1176 N N . ALA A 1 145 ? 17.233 -14.351 -2.924 1.000 12.994 145 ALA AAA N 1
ATOM 1177 C CA . ALA A 1 145 ? 18.424 -13.861 -3.635 1.000 13.493 145 ALA AAA CA 1
ATOM 1178 C C . ALA A 1 145 ? 19.333 -15.043 -3.873 1.000 12.451 145 ALA AAA C 1
ATOM 1179 O O . ALA A 1 145 ? 19.666 -15.808 -2.969 1.000 13.541 145 ALA AAA O 1
ATOM 1181 N N . LEU A 1 146 ? 19.786 -15.174 -5.132 1.000 12.858 146 LEU AAA N 1
ATOM 1182 C CA . LEU A 1 146 ? 20.501 -16.370 -5.597 1.000 13.062 146 LEU AAA CA 1
ATOM 1183 C C . LEU A 1 146 ? 21.983 -16.112 -5.844 1.000 13.193 146 LEU AAA C 1
ATOM 1184 O O . LEU A 1 146 ? 22.645 -17.027 -6.357 1.000 14.841 146 LEU AAA O 1
ATOM 1189 N N . HIS A 1 147 ? 22.540 -14.993 -5.476 1.000 13.750 147 HIS AAA N 1
ATOM 1190 C CA . HIS A 1 147 ? 23.939 -14.712 -5.814 1.000 14.618 147 HIS AAA CA 1
ATOM 1191 C C . HIS A 1 147 ? 24.941 -15.612 -5.177 1.000 14.083 147 HIS AAA C 1
ATOM 1192 O O . HIS A 1 147 ? 26.072 -15.637 -5.670 1.000 16.237 147 HIS AAA O 1
ATOM 1199 N N . GLU A 1 148 ? 24.614 -16.316 -4.106 1.000 13.820 148 GLU AAA N 1
ATOM 1200 C CA . GLU A 1 148 ? 25.477 -17.266 -3.439 1.000 13.901 148 GLU AAA CA 1
ATOM 1201 C C . GLU A 1 148 ? 24.880 -18.670 -3.412 1.000 13.682 148 GLU AAA C 1
ATOM 1202 O O . GLU A 1 148 ? 25.292 -19.498 -2.592 1.000 14.971 148 GLU AAA O 1
ATOM 1208 N N . ALA A 1 149 ? 23.888 -18.931 -4.258 1.000 13.538 149 ALA AAA N 1
ATOM 1209 C CA . ALA A 1 149 ? 23.077 -20.134 -4.178 1.000 14.325 149 ALA AAA CA 1
ATOM 1210 C C . ALA A 1 149 ? 23.687 -21.332 -4.943 1.000 14.661 149 ALA AAA C 1
ATOM 1211 O O . ALA A 1 149 ? 23.082 -22.408 -4.931 1.000 16.042 149 ALA AAA O 1
ATOM 1213 N N . ASP A 1 150 ? 24.884 -21.183 -5.465 1.000 15.868 150 ASP AAA N 1
ATOM 1214 C CA . ASP A 1 150 ? 25.518 -22.361 -6.072 1.000 16.946 150 ASP AAA CA 1
ATOM 1215 C C . ASP A 1 150 ? 25.928 -23.372 -5.030 1.000 16.735 150 ASP AAA C 1
ATOM 1216 O O . ASP A 1 150 ? 26.090 -24.561 -5.330 1.000 18.643 150 ASP AAA O 1
ATOM 1221 N N . SER A 1 151 ? 26.098 -22.924 -3.794 1.000 16.820 151 SER AAA N 1
ATOM 1222 C CA . SER A 1 151 ? 26.316 -23.809 -2.648 1.000 16.313 151 SER AAA CA 1
ATOM 1223 C C . SER A 1 151 ? 25.012 -23.920 -1.869 1.000 14.930 151 SER AAA C 1
ATOM 1224 O O . SER A 1 151 ? 24.189 -22.996 -1.862 1.000 16.674 151 SER AAA O 1
ATOM 1227 N N . LEU A 1 152 ? 24.877 -25.038 -1.222 1.000 15.393 152 LEU AAA N 1
ATOM 1228 C CA . LEU A 1 152 ? 23.858 -25.227 -0.197 1.000 15.134 152 LEU AAA CA 1
ATOM 1229 C C . LEU A 1 152 ? 24.360 -24.637 1.104 1.000 14.541 152 LEU AAA C 1
ATOM 1230 O O . LEU A 1 152 ? 25.493 -24.919 1.531 1.000 15.656 152 LEU AAA O 1
ATOM 1235 N N . TYR A 1 153 ? 23.486 -23.897 1.808 1.000 14.019 153 TYR AAA N 1
ATOM 1236 C CA . TYR A 1 153 ? 23.778 -23.441 3.163 1.000 13.754 153 TYR AAA CA 1
ATOM 1237 C C . TYR A 1 153 ? 24.158 -24.604 4.062 1.000 13.838 153 TYR AAA C 1
ATOM 1238 O O . TYR A 1 153 ? 25.032 -24.456 4.918 1.000 14.842 153 TYR AAA O 1
ATOM 1247 N N . SER A 1 154 ? 23.548 -25.760 3.868 1.000 14.798 154 SER AAA N 1
ATOM 1248 C CA . SER A 1 154 ? 23.834 -26.933 4.698 1.000 16.113 154 SER AAA CA 1
ATOM 1249 C C . SER A 1 154 ? 25.236 -27.453 4.465 1.000 17.818 154 SER AAA C 1
ATOM 1250 O O . SER A 1 154 ? 25.742 -28.201 5.328 1.000 20.343 154 SER AAA O 1
ATOM 1253 N N . GLN A 1 155 ? 25.866 -27.115 3.358 1.000 17.091 155 GLN AAA N 1
ATOM 1254 C CA . GLN A 1 155 ? 27.263 -27.507 3.062 1.000 18.536 155 GLN AAA CA 1
ATOM 1255 C C . GLN A 1 155 ? 28.224 -26.409 3.476 1.000 18.645 155 GLN AAA C 1
ATOM 1256 O O . GLN A 1 155 ? 29.349 -26.708 3.860 1.000 22.037 155 GLN AAA O 1
ATOM 1262 N N . ASN A 1 156 ? 27.855 -25.169 3.335 1.000 17.064 156 ASN AAA N 1
ATOM 1263 C CA . ASN A 1 156 ? 28.721 -24.040 3.683 1.000 16.867 156 ASN AAA CA 1
ATOM 1264 C C . ASN A 1 156 ? 27.841 -22.918 4.155 1.000 16.174 156 ASN AAA C 1
ATOM 1265 O O . ASN A 1 156 ? 27.176 -22.257 3.347 1.000 16.526 156 ASN AAA O 1
ATOM 1270 N N . PRO A 1 157 ? 27.774 -22.685 5.477 1.000 16.465 157 PRO AAA N 1
ATOM 1271 C CA . PRO A 1 157 ? 26.810 -21.725 5.990 1.000 17.359 157 PRO AAA CA 1
ATOM 1272 C C . PRO A 1 157 ? 27.120 -20.271 5.677 1.000 15.393 157 PRO AAA C 1
ATOM 1273 O O . PRO A 1 157 ? 26.296 -19.407 5.912 1.000 17.453 157 PRO AAA O 1
ATOM 1277 N N . ILE A 1 158 ? 28.287 -20.008 5.117 1.000 16.087 158 ILE AAA N 1
ATOM 1278 C CA . ILE A 1 158 ? 28.579 -18.643 4.656 1.000 16.339 158 ILE AAA CA 1
ATOM 1279 C C . ILE A 1 158 ? 27.831 -18.380 3.366 1.000 17.113 158 ILE AAA C 1
ATOM 1280 O O . ILE A 1 158 ? 27.600 -17.212 3.047 1.000 20.056 158 ILE AAA O 1
ATOM 1285 N N . ARG A 1 159 ? 27.373 -19.397 2.646 1.000 14.898 159 ARG AAA N 1
ATOM 1286 C CA A ARG A 1 159 ? 26.685 -19.143 1.373 0.500 15.422 159 ARG AAA CA 1
ATOM 1287 C CA B ARG A 1 159 ? 26.811 -19.386 1.295 0.500 15.061 159 ARG AAA CA 1
ATOM 1288 C C . ARG A 1 159 ? 25.316 -19.751 1.401 1.000 14.140 159 ARG AAA C 1
ATOM 1289 O O . ARG A 1 159 ? 24.746 -19.887 2.482 1.000 16.191 159 ARG AAA O 1
ATOM 1304 N N . GLY A 1 160 ? 24.717 -19.998 0.253 1.000 14.038 160 GLY AAA N 1
ATOM 1305 C CA . GLY A 1 160 ? 23.349 -20.463 0.108 1.000 13.902 160 GLY AAA CA 1
ATOM 1306 C C . GLY A 1 160 ? 22.383 -19.402 -0.374 1.000 13.179 160 GLY AAA C 1
ATOM 1307 O O . GLY A 1 160 ? 22.630 -18.202 -0.266 1.000 13.528 160 GLY AAA O 1
ATOM 1308 N N . ALA A 1 161 ? 21.261 -19.901 -0.888 1.000 13.013 161 ALA AAA N 1
ATOM 1309 C CA . ALA A 1 161 ? 20.109 -19.048 -1.168 1.000 13.145 161 ALA AAA CA 1
ATOM 1310 C C . ALA A 1 161 ? 19.769 -18.196 0.055 1.000 13.147 161 ALA AAA C 1
ATOM 1311 O O . ALA A 1 161 ? 19.861 -18.696 1.201 1.000 13.923 161 ALA AAA O 1
ATOM 1313 N N . GLN A 1 162 ? 19.382 -16.978 -0.162 1.000 12.575 162 GLN AAA N 1
ATOM 1314 C CA . GLN A 1 162 ? 19.006 -16.039 0.905 1.000 13.100 162 GLN AAA CA 1
ATOM 1315 C C . GLN A 1 162 ? 17.556 -15.721 0.817 1.000 13.038 162 GLN AAA C 1
ATOM 1316 O O . GLN A 1 162 ? 17.077 -15.341 -0.237 1.000 15.314 162 GLN AAA O 1
ATOM 1322 N N . PHE A 1 163 ? 16.837 -15.876 1.928 1.000 12.538 163 PHE AAA N 1
ATOM 1323 C CA . PHE A 1 163 ? 15.401 -15.642 1.961 1.000 12.745 163 PHE AAA CA 1
ATOM 1324 C C . PHE A 1 163 ? 15.101 -14.371 2.725 1.000 12.443 163 PHE AAA C 1
ATOM 1325 O O . PHE A 1 163 ? 15.454 -14.251 3.943 1.000 14.199 163 PHE AAA O 1
ATOM 1333 N N . TYR A 1 164 ? 14.485 -13.411 2.088 1.000 11.866 164 TYR AAA N 1
ATOM 1334 C CA . TYR A 1 164 ? 14.000 -12.186 2.705 1.000 12.078 164 TYR AAA CA 1
ATOM 1335 C C . TYR A 1 164 ? 12.511 -12.363 2.796 1.000 11.765 164 TYR AAA C 1
ATOM 1336 O O . TYR A 1 164 ? 11.813 -12.401 1.807 1.000 12.908 164 TYR AAA O 1
ATOM 1345 N N . ILE A 1 165 ? 12.027 -12.610 4.029 1.000 12.355 165 ILE AAA N 1
ATOM 1346 C CA . ILE A 1 165 ? 10.652 -13.042 4.325 1.000 12.086 165 ILE AAA CA 1
ATOM 1347 C C . ILE A 1 165 ? 9.959 -11.984 5.143 1.000 11.886 165 ILE AAA C 1
ATOM 1348 O O . ILE A 1 165 ? 10.545 -11.597 6.203 1.000 12.796 165 ILE AAA O 1
ATOM 1353 N N . SER A 1 166 ? 8.795 -11.557 4.787 1.000 12.223 166 SER AAA N 1
ATOM 1354 C CA . SER A 1 166 ? 8.059 -10.555 5.549 1.000 12.492 166 SER AAA CA 1
ATOM 1355 C C . SER A 1 166 ? 6.610 -10.942 5.611 1.000 12.212 166 SER AAA C 1
ATOM 1356 O O . SER A 1 166 ? 5.976 -11.190 4.555 1.000 13.968 166 SER AAA O 1
ATOM 1359 N N . CYS A 1 167 ? 6.041 -11.019 6.800 1.000 12.886 167 CYS AAA N 1
ATOM 1360 C CA . CYS A 1 167 ? 4.634 -11.321 7.014 1.000 12.930 167 CYS AAA CA 1
ATOM 1361 C C . CYS A 1 167 ? 3.864 -10.086 7.378 1.000 12.882 167 CYS AAA C 1
ATOM 1362 O O . CYS A 1 167 ? 4.173 -9.435 8.402 1.000 14.500 167 CYS AAA O 1
ATOM 1365 N N . ALA A 1 168 ? 2.834 -9.778 6.612 1.000 13.145 168 ALA AAA N 1
ATOM 1366 C CA . ALA A 1 168 ? 1.925 -8.682 6.858 1.000 12.701 168 ALA AAA CA 1
ATOM 1367 C C . ALA A 1 168 ? 0.625 -9.254 7.405 1.000 13.097 168 ALA AAA C 1
ATOM 1368 O O . ALA A 1 168 ? 0.087 -10.237 6.934 1.000 13.745 168 ALA AAA O 1
ATOM 1370 N N . GLN A 1 169 ? 0.060 -8.539 8.407 1.000 13.236 169 GLN AAA N 1
ATOM 1371 C CA . GLN A 1 169 ? -1.258 -8.859 8.975 1.000 13.238 169 GLN AAA CA 1
ATOM 1372 C C . GLN A 1 169 ? -2.309 -8.095 8.184 1.000 13.208 169 GLN AAA C 1
ATOM 1373 O O . GLN A 1 169 ? -2.307 -6.876 8.148 1.000 14.216 169 GLN AAA O 1
ATOM 1379 N N . ILE A 1 170 ? -3.176 -8.883 7.523 1.000 13.837 170 ILE AAA N 1
ATOM 1380 C CA . ILE A 1 170 ? -4.188 -8.358 6.599 1.000 14.086 170 ILE AAA CA 1
ATOM 1381 C C . ILE A 1 170 ? -5.533 -8.915 7.058 1.000 14.360 170 ILE AAA C 1
ATOM 1382 O O . ILE A 1 170 ? -5.673 -10.110 7.279 1.000 15.576 170 ILE AAA O 1
ATOM 1387 N N . THR A 1 171 ? -6.518 -8.026 7.158 1.000 14.744 171 THR AAA N 1
ATOM 1388 C CA . THR A 1 171 ? -7.896 -8.424 7.485 1.000 15.645 171 THR AAA CA 1
ATOM 1389 C C . THR A 1 171 ? -8.751 -8.283 6.228 1.000 15.229 171 THR AAA C 1
ATOM 1390 O O . THR A 1 171 ? -8.860 -7.196 5.711 1.000 16.303 171 THR AAA O 1
ATOM 1394 N N . ILE A 1 172 ? -9.308 -9.387 5.771 1.000 15.032 172 ILE AAA N 1
ATOM 1395 C CA . ILE A 1 172 ? -10.209 -9.394 4.618 1.000 15.566 172 ILE AAA CA 1
ATOM 1396 C C . ILE A 1 172 ? -11.629 -9.207 5.152 1.000 16.461 172 ILE AAA C 1
ATOM 1397 O O . ILE A 1 172 ? -12.124 -10.033 5.899 1.000 17.378 172 ILE AAA O 1
ATOM 1402 N N . ASN A 1 173 ? -12.232 -8.090 4.784 1.000 16.910 173 ASN AAA N 1
ATOM 1403 C CA . ASN A 1 173 ? -13.596 -7.722 5.268 1.000 19.584 173 ASN AAA CA 1
ATOM 1404 C C . ASN A 1 173 ? -14.645 -8.261 4.310 1.000 19.098 173 ASN AAA C 1
ATOM 1405 O O . ASN A 1 173 ? -15.326 -9.178 4.629 1.000 26.591 173 ASN AAA O 1
ATOM 1410 N N . SER A 1 174 ? -14.779 -7.709 3.158 1.000 19.695 174 SER AAA N 1
ATOM 1411 C CA A SER A 1 174 ? -15.821 -8.121 2.196 0.500 20.435 174 SER AAA CA 1
ATOM 1412 C CA B SER A 1 174 ? -15.820 -8.126 2.190 0.500 20.732 174 SER AAA CA 1
ATOM 1413 C C . SER A 1 174 ? -15.204 -9.149 1.246 1.000 19.507 174 SER AAA C 1
ATOM 1414 O O . SER A 1 174 ? -14.183 -8.836 0.598 1.000 19.565 174 SER AAA O 1
ATOM 1419 N N . SER A 1 175 ? -15.821 -10.297 1.120 1.000 18.687 175 SER AAA N 1
ATOM 1420 C CA . SER A 1 175 ? -15.435 -11.338 0.154 1.000 17.932 175 SER AAA CA 1
ATOM 1421 C C . SER A 1 175 ? -16.585 -12.297 -0.034 1.000 19.795 175 SER AAA C 1
ATOM 1422 O O . SER A 1 175 ? -17.209 -12.693 0.964 1.000 22.591 175 SER AAA O 1
ATOM 1425 N N . ASP A 1 176 ? -16.867 -12.659 -1.281 1.000 19.580 176 ASP AAA N 1
ATOM 1426 C CA . ASP A 1 176 ? -17.944 -13.635 -1.542 1.000 19.795 176 ASP AAA CA 1
ATOM 1427 C C . ASP A 1 176 ? -17.497 -15.059 -1.279 1.000 19.163 176 ASP AAA C 1
ATOM 1428 O O . ASP A 1 176 ? -18.333 -15.972 -1.395 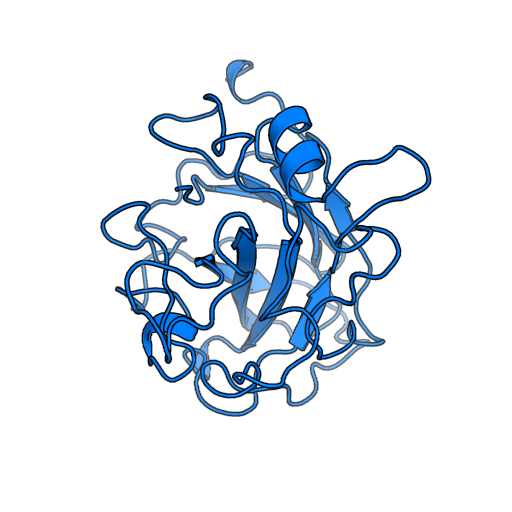1.000 20.433 176 ASP AAA O 1
ATOM 1433 N N . ASP A 1 177 ? -16.224 -15.282 -0.895 1.000 19.284 177 ASP AAA N 1
ATOM 1434 C CA . ASP A 1 177 ? -15.722 -16.619 -0.576 1.000 18.171 177 ASP AAA CA 1
ATOM 1435 C C . ASP A 1 177 ? -15.935 -17.590 -1.738 1.000 17.083 177 ASP AAA C 1
ATOM 1436 O O . ASP A 1 177 ? -16.011 -18.815 -1.475 1.000 19.375 177 ASP AAA O 1
ATOM 1441 N N . SER A 1 178 ? -15.823 -17.108 -2.959 1.000 18.403 178 SER AAA N 1
ATOM 1442 C CA . SER A 1 178 ? -16.002 -17.987 -4.141 1.000 19.496 178 SER AAA CA 1
ATOM 1443 C C . SER A 1 178 ? -14.820 -18.932 -4.286 1.000 19.834 178 SER AAA C 1
ATOM 1444 O O . SER A 1 178 ? -14.988 -19.942 -5.020 1.000 21.969 178 SER AAA O 1
ATOM 1447 N N . THR A 1 179 ? -13.673 -18.684 -3.637 1.000 17.876 179 THR AAA N 1
ATOM 1448 C CA . THR A 1 179 ? -12.520 -19.606 -3.700 1.000 18.839 179 THR AAA CA 1
ATOM 1449 C C . THR A 1 179 ? -11.996 -19.861 -2.306 1.000 18.853 179 THR AAA C 1
ATOM 1450 O O . THR A 1 179 ? -11.016 -19.278 -1.803 1.000 18.974 179 THR AAA O 1
ATOM 1454 N N . PRO A 1 180 ? -12.645 -20.769 -1.588 1.000 19.679 180 PRO AAA N 1
ATOM 1455 C CA . PRO A 1 180 ? -12.203 -21.106 -0.265 1.000 19.562 180 PRO AAA CA 1
ATOM 1456 C C . PRO A 1 180 ? -10.732 -21.526 -0.233 1.000 19.152 180 PRO AAA C 1
ATOM 1457 O O . PRO A 1 180 ? -10.278 -22.288 -1.097 1.000 19.658 180 PRO AAA O 1
ATOM 1461 N N . LEU A 1 181 ? -9.994 -21.070 0.785 1.000 19.538 181 LEU AAA N 1
ATOM 1462 C CA . LEU A 1 181 ? -8.565 -21.348 0.836 1.000 19.223 181 LEU AAA CA 1
ATOM 1463 C C . LEU A 1 181 ? -8.347 -22.808 1.195 1.000 19.885 181 LEU AAA C 1
ATOM 1464 O O . LEU A 1 181 ? -8.888 -23.295 2.224 1.000 23.259 181 LEU AAA O 1
ATOM 1469 N N . PRO A 1 182 ? -7.579 -23.574 0.422 1.000 18.772 182 PRO AAA N 1
ATOM 1470 C CA . PRO A 1 182 ? -7.258 -24.953 0.767 1.000 20.910 182 PRO AAA CA 1
ATOM 1471 C C . PRO A 1 182 ? -6.099 -25.038 1.740 1.000 19.793 182 PRO AAA C 1
ATOM 1472 O O . PRO A 1 182 ? -5.482 -24.045 2.075 1.000 19.898 182 PRO AAA O 1
ATOM 1476 N N . ALA A 1 183 ? -5.820 -26.222 2.253 1.000 20.781 183 ALA AAA N 1
ATOM 1477 C CA . ALA A 1 183 ? -4.553 -26.466 2.945 1.000 20.110 183 ALA AAA CA 1
ATOM 1478 C C . ALA A 1 183 ? -3.387 -26.128 2.015 1.000 19.823 183 ALA AAA C 1
ATOM 1479 O O . ALA A 1 183 ? -3.550 -26.146 0.789 1.000 21.472 183 ALA AAA O 1
ATOM 1481 N N . GLY A 1 184 ? -2.252 -25.808 2.584 1.000 18.055 184 GLY AAA N 1
ATOM 1482 C CA . GLY A 1 184 ? -1.069 -25.462 1.828 1.000 17.187 184 GLY AAA CA 1
ATOM 1483 C C . GLY A 1 184 ? 0.142 -26.189 2.317 1.000 17.674 184 GLY AAA C 1
ATOM 1484 O O . GLY A 1 184 ? 0.047 -27.320 2.795 1.000 19.895 184 GLY AAA O 1
ATOM 1485 N N . VAL A 1 185 ? 1.294 -25.564 2.123 1.000 15.415 185 VAL AAA N 1
ATOM 1486 C CA . VAL A 1 185 ? 2.579 -26.165 2.475 1.000 15.205 185 VAL AAA CA 1
ATOM 1487 C C . VAL A 1 185 ? 3.078 -25.562 3.760 1.000 14.684 185 VAL AAA C 1
ATOM 1488 O O . VAL A 1 185 ? 2.717 -24.449 4.154 1.000 14.876 185 VAL AAA O 1
ATOM 1492 N N . PRO A 1 186 ? 4.025 -26.281 4.393 1.000 15.314 186 PRO AAA N 1
ATOM 1493 C CA . PRO A 1 186 ? 4.630 -25.776 5.608 1.000 14.887 186 PRO AAA CA 1
ATOM 1494 C C . PRO A 1 186 ? 5.889 -24.955 5.296 1.000 14.451 186 PRO AAA C 1
ATOM 1495 O O . PRO A 1 186 ? 6.660 -25.307 4.406 1.000 15.384 186 PRO AAA O 1
ATOM 1499 N N . PHE A 1 187 ? 6.097 -23.924 6.088 1.000 14.328 187 PHE AAA N 1
ATOM 1500 C CA . PHE A 1 187 ? 7.378 -23.199 6.171 1.000 14.036 187 PHE AAA CA 1
ATOM 1501 C C . PHE A 1 187 ? 7.738 -23.100 7.608 1.000 14.735 187 PHE AAA C 1
ATOM 1502 O O . PHE A 1 187 ? 6.972 -22.485 8.349 1.000 15.974 187 PHE AAA O 1
ATOM 1510 N N . PRO A 1 188 ? 8.894 -23.668 8.046 1.000 14.763 188 PRO AAA N 1
ATOM 1511 C CA . PRO A 1 188 ? 9.797 -24.486 7.259 1.000 14.874 188 PRO AAA CA 1
ATOM 1512 C C . PRO A 1 188 ? 9.194 -25.802 6.796 1.000 15.253 188 PRO AAA C 1
ATOM 1513 O O . PRO A 1 188 ? 8.262 -26.289 7.452 1.000 16.076 188 PRO AAA O 1
ATOM 1517 N N . GLY A 1 189 ? 9.750 -26.359 5.718 1.000 16.108 189 GLY AAA N 1
ATOM 1518 C CA . GLY A 1 189 ? 9.462 -27.705 5.272 1.000 17.277 189 GLY AAA CA 1
ATOM 1519 C C . GLY A 1 189 ? 9.301 -27.793 3.776 1.000 17.002 189 GLY AAA C 1
ATOM 1520 O O . GLY A 1 189 ? 9.780 -28.779 3.164 1.000 19.375 189 GLY AAA O 1
ATOM 1521 N N . ALA A 1 190 ? 8.666 -26.826 3.147 1.000 15.665 190 ALA AAA N 1
ATOM 1522 C CA . ALA A 1 190 ? 8.395 -26.945 1.708 1.000 16.355 190 ALA AAA CA 1
ATOM 1523 C C . ALA A 1 190 ? 9.681 -26.907 0.915 1.000 15.928 190 ALA AAA C 1
ATOM 1524 O O . ALA A 1 190 ? 9.739 -27.510 -0.157 1.000 18.825 190 ALA AAA O 1
ATOM 1526 N N . TYR A 1 191 ? 10.670 -26.141 1.333 1.000 14.464 191 TYR AAA N 1
ATOM 1527 C CA . TYR A 1 191 ? 11.957 -26.021 0.613 1.000 14.819 191 TYR AAA CA 1
ATOM 1528 C C . TYR A 1 191 ? 12.965 -26.920 1.313 1.000 14.640 191 TYR AAA C 1
ATOM 1529 O O . TYR A 1 191 ? 13.139 -26.813 2.534 1.000 15.845 191 TYR AAA O 1
ATOM 1538 N N . THR A 1 192 ? 13.634 -27.753 0.557 1.000 15.104 192 THR AAA N 1
ATOM 1539 C CA . THR A 1 192 ? 14.700 -28.600 1.023 1.000 15.884 192 THR AAA CA 1
ATOM 1540 C C . THR A 1 192 ? 15.900 -28.475 0.098 1.000 15.403 192 THR AAA C 1
ATOM 1541 O O . THR A 1 192 ? 15.819 -27.834 -0.940 1.000 16.032 192 THR AAA O 1
ATOM 1545 N N . ASP A 1 193 ? 17.005 -29.091 0.448 1.000 17.298 193 ASP AAA N 1
ATOM 1546 C CA . ASP A 1 193 ? 18.219 -28.962 -0.388 1.000 17.706 193 ASP AAA CA 1
ATOM 1547 C C . ASP A 1 193 ? 18.027 -29.363 -1.839 1.000 19.863 193 ASP AAA C 1
ATOM 1548 O O . ASP A 1 193 ? 18.700 -28.751 -2.739 1.000 22.809 193 ASP AAA O 1
ATOM 1553 N N . SER A 1 194 ? 17.145 -30.341 -2.079 1.000 19.605 194 SER AAA N 1
ATOM 1554 C CA . SER A 1 194 ? 16.928 -30.863 -3.443 1.0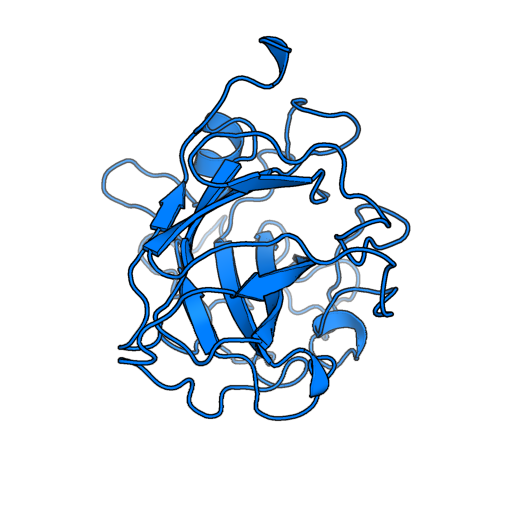00 21.209 194 SER AAA CA 1
ATOM 1555 C C . SER A 1 194 ? 15.843 -30.122 -4.176 1.000 20.245 194 SER AAA C 1
ATOM 1556 O O . SER A 1 194 ? 15.667 -30.389 -5.413 1.000 22.991 194 SER AAA O 1
ATOM 1559 N N . THR A 1 195 ? 15.124 -29.242 -3.538 1.000 17.620 195 THR AAA N 1
ATOM 1560 C CA . THR A 1 195 ? 14.013 -28.556 -4.181 1.000 16.817 195 THR AAA CA 1
ATOM 1561 C C . THR A 1 195 ? 14.531 -27.768 -5.383 1.000 18.061 195 THR AAA C 1
ATOM 1562 O O . THR A 1 195 ? 15.506 -26.971 -5.238 1.000 17.468 195 THR AAA O 1
ATOM 1566 N N . PRO A 1 196 ? 13.870 -27.849 -6.561 1.000 18.771 196 PRO AAA N 1
ATOM 1567 C CA . PRO A 1 196 ? 14.223 -26.972 -7.659 1.000 18.617 196 PRO AAA CA 1
ATOM 1568 C C . PRO A 1 196 ? 14.265 -25.537 -7.223 1.000 17.060 196 PRO AAA C 1
ATOM 1569 O O . PRO A 1 196 ? 13.384 -25.050 -6.555 1.000 19.415 196 PRO AAA O 1
ATOM 1573 N N . GLY A 1 197 ? 15.304 -24.858 -7.640 1.000 16.903 197 GLY AAA N 1
ATOM 1574 C CA . GLY A 1 197 ? 15.361 -23.411 -7.474 1.000 16.477 197 GLY AAA CA 1
ATOM 1575 C C . GLY A 1 197 ? 16.066 -22.940 -6.215 1.000 15.351 197 GLY AAA C 1
ATOM 1576 O O . GLY A 1 197 ? 16.248 -21.745 -6.067 1.000 15.761 197 GLY AAA O 1
ATOM 1577 N N . ILE A 1 198 ? 16.499 -23.872 -5.356 1.000 15.391 198 ILE AAA N 1
ATOM 1578 C CA . ILE A 1 198 ? 17.234 -23.534 -4.123 1.000 14.851 198 ILE AAA CA 1
ATOM 1579 C C . ILE A 1 198 ? 18.733 -23.517 -4.337 1.000 14.621 198 ILE AAA C 1
ATOM 1580 O O . ILE A 1 198 ? 19.400 -22.607 -3.858 1.000 15.585 198 ILE AAA O 1
ATOM 1585 N N . GLN A 1 199 ? 19.269 -24.510 -5.012 1.000 15.614 199 GLN AAA N 1
ATOM 1586 C CA . GLN A 1 199 ? 20.672 -24.555 -5.400 1.000 15.653 199 GLN AAA CA 1
ATOM 1587 C C . GLN A 1 199 ? 20.709 -24.237 -6.869 1.000 15.735 199 GLN AAA C 1
ATOM 1588 O O . GLN A 1 199 ? 20.157 -25.013 -7.676 1.000 17.736 199 GLN AAA O 1
ATOM 1594 N N . PHE A 1 200 ? 21.306 -23.122 -7.232 1.000 15.671 200 PHE AAA N 1
ATOM 1595 C CA . PHE A 1 200 ? 21.332 -22.605 -8.596 1.000 15.858 200 PHE AAA CA 1
ATOM 1596 C C . PHE A 1 200 ? 22.536 -21.701 -8.728 1.000 15.417 200 PHE AAA C 1
ATOM 1597 O O . PHE A 1 200 ? 22.816 -20.884 -7.873 1.000 16.192 200 PHE AAA O 1
ATOM 1605 N N . ASN A 1 201 ? 23.232 -21.835 -9.849 1.000 16.537 201 ASN AAA N 1
ATOM 1606 C CA . ASN A 1 201 ? 24.437 -21.036 -10.189 1.000 15.890 201 ASN AAA CA 1
ATOM 1607 C C . ASN A 1 201 ? 24.069 -20.004 -11.230 1.000 16.078 201 ASN AAA C 1
ATOM 1608 O O . ASN A 1 201 ? 23.932 -20.326 -12.431 1.000 16.647 201 ASN AAA O 1
ATOM 1613 N N . ILE A 1 202 ? 23.822 -18.768 -10.825 1.000 16.305 202 ILE AAA N 1
ATOM 1614 C CA . ILE A 1 202 ? 23.417 -17.742 -11.811 1.000 16.544 202 ILE AAA CA 1
ATOM 1615 C C . ILE A 1 202 ? 24.595 -17.420 -12.735 1.000 16.117 202 ILE AAA C 1
ATOM 1616 O O . ILE A 1 202 ? 24.368 -16.791 -13.796 1.000 17.256 202 ILE AAA O 1
ATOM 1621 N N . TYR A 1 203 ? 25.806 -17.667 -12.328 1.000 15.687 203 TYR AAA N 1
ATOM 1622 C CA . TYR A 1 203 ? 26.980 -17.317 -13.155 1.000 16.805 203 TYR AAA CA 1
ATOM 1623 C C . TYR A 1 203 ? 27.140 -18.301 -14.291 1.000 16.036 203 TYR AAA C 1
ATOM 1624 O O . TYR A 1 203 ? 27.481 -17.833 -15.409 1.000 17.093 203 TYR AAA O 1
ATOM 1633 N N . THR A 1 204 ? 26.854 -19.570 -14.134 1.000 15.077 204 THR AAA N 1
ATOM 1634 C CA . THR A 1 204 ? 27.091 -20.577 -15.174 1.000 15.960 204 THR AAA CA 1
ATOM 1635 C C . THR A 1 204 ? 25.848 -21.263 -15.654 1.000 15.286 204 THR AAA C 1
ATOM 1636 O O . THR A 1 204 ? 25.889 -21.825 -16.749 1.000 16.926 204 THR AAA O 1
ATOM 1640 N N . THR A 1 205 ? 24.720 -21.227 -14.948 1.000 15.452 205 THR AAA N 1
ATOM 1641 C CA . THR A 1 205 ? 23.523 -21.919 -15.428 1.000 15.730 205 THR AAA CA 1
ATOM 1642 C C . THR A 1 205 ? 22.613 -20.887 -16.065 1.000 15.381 205 THR AAA C 1
ATOM 1643 O O . THR A 1 205 ? 22.327 -19.846 -15.461 1.000 15.563 205 THR AAA O 1
ATOM 1647 N N . PRO A 1 206 ? 22.080 -21.139 -17.262 1.000 15.871 206 PRO AAA N 1
ATOM 1648 C CA . PRO A 1 206 ? 21.215 -20.171 -17.910 1.000 15.616 206 PRO AAA CA 1
ATOM 1649 C C . PRO A 1 206 ? 19.995 -19.851 -17.063 1.000 15.492 206 PRO AAA C 1
ATOM 1650 O O . PRO A 1 206 ? 19.310 -20.735 -16.570 1.000 15.835 206 PRO AAA O 1
ATOM 1654 N N . ALA A 1 207 ? 19.683 -18.574 -16.981 1.000 14.855 207 ALA AAA N 1
ATOM 1655 C CA . ALA A 1 207 ? 18.514 -18.139 -16.197 1.000 14.634 207 ALA AAA CA 1
ATOM 1656 C C . ALA A 1 207 ? 17.238 -18.657 -16.788 1.000 14.852 207 ALA AAA C 1
ATOM 1657 O O . ALA A 1 207 ? 16.238 -18.832 -16.095 1.000 15.236 207 ALA AAA O 1
ATOM 1659 N N . THR A 1 208 ? 17.237 -18.896 -18.098 1.000 16.169 208 THR AAA N 1
ATOM 1660 C CA . THR A 1 208 ? 16.092 -19.483 -18.810 1.000 17.411 208 THR AAA CA 1
ATOM 1661 C C . THR A 1 208 ? 15.810 -20.912 -18.373 1.000 17.818 208 THR AAA C 1
ATOM 1662 O O . THR A 1 208 ? 14.745 -21.430 -18.650 1.000 21.002 208 THR AAA O 1
ATOM 1666 N N A SER A 1 209 ? 16.781 -21.549 -17.706 0.500 16.781 209 SER AAA N 1
ATOM 1667 N N B SER A 1 209 ? 16.742 -21.581 -17.694 0.500 17.035 209 SER AAA N 1
ATOM 1668 C CA A SER A 1 209 ? 16.648 -22.923 -17.148 0.500 18.376 209 SER AAA CA 1
ATOM 1669 C CA B SER A 1 209 ? 16.457 -22.934 -17.148 0.500 18.969 209 SER AAA CA 1
ATOM 1670 C C A SER A 1 209 ? 16.033 -22.883 -15.730 0.500 17.137 209 SER AAA C 1
ATOM 1671 C C B SER A 1 209 ? 16.165 -22.906 -15.662 0.500 18.149 209 SER AAA C 1
ATOM 1672 O O A SER A 1 209 ? 15.512 -23.891 -15.200 0.500 15.853 209 SER AAA O 1
ATOM 1673 O O B SER A 1 209 ? 16.168 -23.972 -15.046 0.500 17.585 209 SER AAA O 1
ATOM 1678 N N . TYR A 1 210 ? 16.067 -21.732 -15.045 1.000 16.889 210 TYR AAA N 1
ATOM 1679 C CA . TYR A 1 210 ? 15.675 -21.675 -13.616 1.000 16.075 210 TYR AAA CA 1
ATOM 1680 C C . TYR A 1 210 ? 14.220 -22.071 -13.501 1.000 16.745 210 TYR AAA C 1
ATOM 1681 O O . TYR A 1 210 ? 13.366 -21.636 -14.273 1.000 19.218 210 TYR AAA O 1
ATOM 1690 N N . VAL A 1 211 ? 13.964 -22.876 -12.491 1.000 16.804 211 VAL AAA N 1
ATOM 1691 C CA . VAL A 1 211 ? 12.590 -23.267 -12.057 1.000 18.778 211 VAL AAA CA 1
ATOM 1692 C C . VAL A 1 211 ? 12.452 -22.858 -10.594 1.000 17.223 211 VAL AAA C 1
ATOM 1693 O O . VAL A 1 211 ? 13.211 -23.352 -9.773 1.000 17.693 211 VAL AAA O 1
ATOM 1697 N N . ALA A 1 212 ? 11.503 -22.040 -10.312 1.000 18.004 212 ALA AAA N 1
ATOM 1698 C CA . ALA A 1 212 ? 11.298 -21.578 -8.942 1.000 17.941 212 ALA AAA CA 1
ATOM 1699 C C . ALA A 1 212 ? 10.813 -22.729 -8.074 1.000 16.484 212 ALA AAA C 1
ATOM 1700 O O . ALA A 1 212 ? 10.181 -23.689 -8.534 1.000 17.919 212 ALA AAA O 1
ATOM 1702 N N . PRO A 1 213 ? 11.091 -22.651 -6.775 1.000 16.322 213 PRO AAA N 1
ATOM 1703 C CA . PRO A 1 213 ? 10.662 -23.724 -5.917 1.000 16.136 213 PRO AAA CA 1
ATOM 1704 C C . PRO A 1 213 ? 9.160 -23.853 -5.952 1.000 15.756 213 PRO AAA C 1
ATOM 1705 O O . PRO A 1 213 ? 8.437 -22.872 -5.821 1.000 17.184 213 PRO AAA O 1
ATOM 1709 N N . PRO A 1 214 ? 8.641 -25.071 -6.010 1.000 15.911 214 PRO AAA N 1
ATOM 1710 C CA . PRO A 1 214 ? 7.230 -25.318 -5.726 1.000 16.180 214 PRO AAA CA 1
ATOM 1711 C C . PRO A 1 214 ? 6.876 -24.871 -4.322 1.000 15.275 214 PRO AAA C 1
ATOM 1712 O O . PRO A 1 214 ? 7.773 -24.657 -3.489 1.000 16.195 214 PRO AAA O 1
ATOM 1716 N N . PRO A 1 215 ? 5.588 -24.689 -4.009 1.000 14.959 215 PRO AAA N 1
ATOM 1717 C CA . PRO A 1 215 ? 4.437 -25.161 -4.771 1.000 14.769 215 PRO AAA CA 1
ATOM 1718 C C . PRO A 1 215 ? 4.075 -24.235 -5.890 1.000 15.100 215 PRO AAA C 1
ATOM 1719 O O . PRO A 1 215 ? 4.428 -23.068 -5.948 1.000 16.635 215 PRO AAA O 1
ATOM 1723 N N . SER A 1 216 ? 3.283 -24.784 -6.803 1.000 16.107 216 SER AAA N 1
ATOM 1724 C CA . SER A 1 216 ? 2.678 -24.001 -7.882 1.000 17.204 216 SER AAA CA 1
ATOM 1725 C C . SER A 1 216 ? 1.722 -22.943 -7.298 1.000 15.080 216 SER AAA C 1
ATOM 1726 O O . SER A 1 216 ? 1.167 -23.121 -6.252 1.000 16.095 216 SER AAA O 1
ATOM 1729 N N . VAL A 1 217 ? 1.505 -21.907 -8.075 1.000 15.202 217 VAL AAA N 1
ATOM 1730 C CA . VAL A 1 217 ? 0.512 -20.895 -7.759 1.000 14.254 217 VAL AAA CA 1
ATOM 1731 C C . VAL A 1 217 ? -0.862 -21.533 -7.664 1.000 15.434 217 VAL AAA C 1
ATOM 1732 O O . VAL A 1 217 ? -1.281 -22.266 -8.578 1.000 16.405 217 VAL AAA O 1
ATOM 1736 N N . TRP A 1 218 ? -1.599 -21.274 -6.631 1.000 14.878 218 TRP AAA N 1
ATOM 1737 C CA . TRP A 1 218 ? -2.956 -21.806 -6.407 1.000 15.550 218 TRP AAA CA 1
ATOM 1738 C C . TRP A 1 218 ? -3.863 -21.429 -7.565 1.000 15.815 218 TRP AAA C 1
ATOM 1739 O O . TRP A 1 218 ? -3.881 -20.280 -8.027 1.000 16.313 218 TRP AAA O 1
ATOM 1750 N N . SER A 1 219 ? -4.749 -22.343 -7.935 1.000 18.010 219 SER AAA N 1
ATOM 1751 C CA . SER A 1 219 ? -5.784 -22.120 -8.931 1.000 20.008 219 SER AAA CA 1
ATOM 1752 C C . SER A 1 219 ? -6.713 -20.991 -8.569 1.000 19.872 219 SER AAA C 1
ATOM 1753 O O . SER A 1 219 ? -7.308 -20.421 -9.499 1.000 24.264 219 SER AAA O 1
ATOM 1756 N N . GLY A 1 220 ? -6.905 -20.698 -7.314 1.000 19.718 220 GLY AAA N 1
ATOM 1757 C CA . GLY A 1 220 ? -7.771 -19.604 -6.900 1.000 19.958 220 GLY AAA CA 1
ATOM 1758 C C . GLY A 1 220 ? -7.129 -18.245 -6.938 1.000 18.818 220 GLY AAA C 1
ATOM 1759 O O . GLY A 1 220 ? -7.829 -17.241 -6.725 1.000 20.271 220 GLY AAA O 1
ATOM 1760 N N . ALA A 1 221 ? -5.820 -18.190 -7.119 1.000 15.650 221 ALA AAA N 1
ATOM 1761 C CA . ALA A 1 221 ? -5.156 -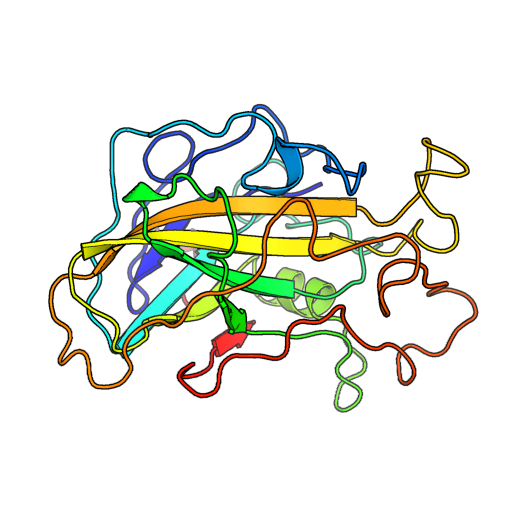16.910 -7.079 1.000 14.765 221 ALA AAA CA 1
ATOM 1762 C C . ALA A 1 221 ? -5.596 -16.013 -8.241 1.000 14.318 221 ALA AAA C 1
ATOM 1763 O O . ALA A 1 221 ? -5.824 -16.529 -9.360 1.000 16.287 221 ALA AAA O 1
ATOM 1765 N N . LEU A 1 222 ? -5.658 -14.751 -8.037 1.000 14.024 222 LEU AAA N 1
ATOM 1766 C CA . LEU A 1 222 ? -6.163 -13.810 -9.045 1.000 14.215 222 LEU AAA CA 1
ATOM 1767 C C . LEU A 1 222 ? -5.076 -13.032 -9.766 1.000 15.264 222 LEU AAA C 1
ATOM 1768 O O . LEU A 1 222 ? -5.399 -12.351 -10.738 1.000 18.569 222 LEU AAA O 1
ATOM 1773 N N . GLY A 1 223 ? -3.826 -13.173 -9.386 1.000 13.916 223 GLY AAA N 1
ATOM 1774 C CA . GLY A 1 223 ? -2.731 -12.560 -10.108 1.000 14.852 223 GLY AAA CA 1
ATOM 1775 C C . GLY A 1 223 ? -2.019 -11.488 -9.343 1.000 13.438 223 GLY AAA C 1
ATOM 1776 O O . GLY A 1 223 ? -2.280 -11.225 -8.137 1.000 14.324 223 GLY AAA O 1
ATOM 1777 N N . GLY A 1 224 ? -1.113 -10.819 -10.000 1.000 13.540 224 GLY AAA N 1
ATOM 1778 C CA . GLY A 1 224 ? -0.344 -9.734 -9.410 1.000 13.424 224 GLY AAA CA 1
ATOM 1779 C C . GLY A 1 224 ? 0.509 -9.053 -10.391 1.000 13.351 224 GLY AAA C 1
ATOM 1780 O O . GLY A 1 224 ? 0.322 -9.207 -11.615 1.000 14.997 224 GLY AAA O 1
ATOM 1781 N N . SER A 1 225 ? 1.489 -8.296 -9.930 1.000 13.001 225 SER AAA N 1
ATOM 1782 C CA . SER A 1 225 ? 2.412 -7.531 -10.771 1.000 14.236 225 SER AAA CA 1
ATOM 1783 C C . SER A 1 225 ? 3.611 -7.119 -9.988 1.000 13.346 225 SER AAA C 1
ATOM 1784 O O . SER A 1 225 ? 3.575 -7.129 -8.746 1.000 14.292 225 SER AAA O 1
ATOM 1787 N N . ILE A 1 226 ? 4.634 -6.709 -10.672 1.000 14.758 226 ILE AAA N 1
ATOM 1788 C CA . ILE A 1 226 ? 5.795 -6.024 -10.076 1.000 14.452 226 ILE AAA CA 1
ATOM 1789 C C . ILE A 1 226 ? 5.861 -4.694 -10.771 1.000 14.703 226 ILE AAA C 1
ATOM 1790 O O . ILE A 1 226 ? 6.245 -4.641 -11.948 1.000 17.180 226 ILE AAA O 1
ATOM 1795 N N . ALA A 1 227 ? 5.446 -3.631 -10.120 1.000 14.997 227 ALA AAA N 1
ATOM 1796 C CA . ALA A 1 227 ? 5.238 -2.322 -10.729 1.000 15.819 227 ALA AAA CA 1
ATOM 1797 C C . ALA A 1 227 ? 4.920 -1.312 -9.655 1.000 15.504 227 ALA AAA C 1
ATOM 1798 O O . ALA A 1 227 ? 4.222 -1.618 -8.664 1.000 16.746 227 ALA AAA O 1
ATOM 1800 N N . GLN A 1 228 ? 5.389 -0.112 -9.857 1.000 16.592 228 GLN AAA N 1
ATOM 1801 C CA . GLN A 1 228 ? 5.099 0.954 -8.928 1.000 16.054 228 GLN AAA CA 1
ATOM 1802 C C . GLN A 1 228 ? 3.630 1.324 -8.962 1.000 16.671 228 GLN AAA C 1
ATOM 1803 O O . GLN A 1 228 ? 3.108 1.627 -10.077 1.000 19.846 228 GLN AAA O 1
ATOM 1809 N N . VAL A 1 229 ? 2.961 1.346 -7.856 1.000 17.309 229 VAL AAA N 1
ATOM 1810 C CA A VAL A 1 229 ? 1.535 1.795 -7.798 0.500 19.991 229 VAL AAA CA 1
ATOM 1811 C CA B VAL A 1 229 ? 1.534 1.748 -7.715 0.500 18.262 229 VAL AAA CA 1
ATOM 1812 C C . VAL A 1 229 ? 1.426 3.205 -7.265 1.000 19.854 229 VAL AAA C 1
ATOM 1813 O O . VAL A 1 229 ? 0.388 3.840 -7.486 1.000 22.910 229 VAL AAA O 1
ATOM 1820 N N . GLY A 1 230 ? 2.430 3.712 -6.558 1.000 21.484 230 GLY AAA N 1
ATOM 1821 C CA . GLY A 1 230 ? 2.362 5.084 -6.075 1.000 23.507 230 GLY AAA CA 1
ATOM 1822 C C . GLY A 1 230 ? 3.735 5.606 -5.815 1.000 21.131 230 GLY AAA C 1
ATOM 1823 O O . GLY A 1 230 ? 4.687 4.827 -5.654 1.000 20.135 230 GLY AAA O 1
ATOM 1824 N N . ASP A 1 231 ? 3.889 6.925 -5.790 1.000 22.074 231 ASP AAA N 1
ATOM 1825 C CA . ASP A 1 231 ? 5.199 7.563 -5.669 1.000 24.791 231 ASP AAA CA 1
ATOM 1826 C C . ASP A 1 231 ? 5.305 7.942 -4.199 1.000 23.667 231 ASP AAA C 1
ATOM 1827 O O . ASP A 1 231 ? 4.576 8.880 -3.739 1.000 25.622 231 ASP AAA O 1
ATOM 1832 N N . ALA A 1 232 ? 6.207 7.281 -3.483 1.000 24.099 232 ALA AAA N 1
ATOM 1833 C CA . ALA A 1 232 ? 6.431 7.585 -2.067 1.000 30.150 232 ALA AAA CA 1
ATOM 1834 C C . ALA A 1 232 ? 6.917 9.017 -1.912 1.000 39.336 232 ALA AAA C 1
ATOM 1835 O O . ALA A 1 232 ? 6.594 9.601 -0.935 1.000 39.793 232 ALA AAA O 1
ATOM 1837 N N . SER A 1 233 ? 7.605 9.573 -2.882 1.000 38.613 233 SER AAA N 1
ATOM 1838 C CA . SER A 1 233 ? 8.065 10.980 -2.681 1.000 65.951 233 SER AAA CA 1
ATOM 1839 C C . SER A 1 233 ? 6.934 12.034 -2.823 1.000 56.473 233 SER AAA C 1
ATOM 1840 O O . SER A 1 233 ? 7.135 13.171 -2.363 1.000 63.266 233 SER AAA O 1
ATOM 1843 N N . LEU A 1 234 ? 5.769 11.601 -3.386 1.000 42.614 234 LEU AAA N 1
ATOM 1844 C CA . LEU A 1 234 ? 4.578 12.415 -3.624 1.000 49.740 234 LEU AAA CA 1
ATOM 1845 C C . LEU A 1 234 ? 3.836 12.781 -2.330 1.000 79.386 234 LEU AAA C 1
ATOM 1846 O O . LEU A 1 234 ? 2.928 13.631 -2.402 1.000 77.724 234 LEU AAA O 1
ATOM 1851 N N . GLU A 1 235 ? 4.215 12.168 -1.195 1.000 51.568 235 GLU AAA N 1
ATOM 1852 C CA . GLU A 1 235 ? 3.678 12.507 0.155 1.000 71.683 235 GLU AAA CA 1
ATOM 1853 C C . GLU A 1 235 ? 4.378 13.753 0.730 1.000 63.948 235 GLU AAA C 1
ATOM 1854 O O . GLU A 1 235 ? 5.491 14.189 0.347 1.000 72.397 235 GLU AAA O 1
#

Sequence (235 aa):
HTLVWWGVWVNGVDQGDGRNIYIRSPPNNNPVKNLTSPDMTCNVDNRVVPKSSVPVNAGDTLTFEWYHHNTRDDDIIASSHHGPIAVYIAPAASNGQGNVWVKLFEDDAYNVVTNSTWAVDRLITAHGQHSVVVPHHVAPGDYLFRAEIIALHEADSLYSQNPIRRGAQFYISCAQITINSSSDDSTPLPAGVPFPGAYTDSTPGIQFNIYTTPATSSYVAPPPSVWSGALGGSIAQVVGDASLE

Secondary structure (P-SEA, 3-state):
cccccccccccccccccccccccccccccccccccccccccccccccccbbbbbccccbbbbbbbccccccccccccccbbbbbbbcccccccccccbbbcccccccccccccaaaaaaaacbbbbbccccccbbbbbbbbbbbbcccccccccccccccbbbbbbbbbbbbccccccccccbbbbccccccccccccccccccccccccccccccccccccccccccccccccc

Foldseek 3Di:
DKWWQAKDKQLHTPGGCALAQKQTDPAQFFDADLQDPCLQAHDRQDDGHDAAEDAFQIKMKTAMAHPDQLDQRDPPQQFFKKWKWKFAVVCSQADQGTATQDIFTADPPVRGGLVRLCSVQSRIKIFGHFQEDFFKMKMKMKTWGCNQQLDRCVVPVVGWITIRIMIGIHTHHHHPRPDYGDGHHHRSPQDDPPFFQGNDHPPPDPSVPGDHGDDDHDPRHDYMGNHHSYDPVVD

Nearest PDB structures (foldseek):
  5ach-assembly1_A  TM=1.002E+00  e=3.941E-53  Panus similis
  5nlt-assembly2_B  TM=9.692E-01  e=2.091E-29  Achaetomiella virescens
  9bjt-assembly2_B  TM=8.673E-01  e=1.484E-20  Thermothelomyces thermophilus
  4d7v-assembly2_B  TM=8.505E-01  e=4.666E-20  Neurospora crassa OR74A
  9bjr-assembly2_B  TM=8.696E-01  e=1.758E-19  Thermothelomyces thermophilus

B-factor: mean 19.57, std 8.76, range [11.16, 97.07]